Protein AF-0000000072679605 (afdb_homodimer)

Organism: Carya illinoinensis (NCBI:txid32201)

Foldseek 3Di:
DPADEDEDEAAADLDPVCRVVRLVVLLVCLVVDPGKYKYWFFNNDALDQVQKDQDDTDDPVVNVVVVVSCVSSQKDFPDEDDDSFFAWPPDDDNRTMTGRGITMIIHPNNVVQKPWDHWYFDDDDNDGGTDIDTDIDGPDD/DPADEDEDEAAADLDPVCRVVRLVVLLVCLVVDPGKYKYWFFNNDALDQVQKDQDDGDDPVVNVVVVVSCVSSQKDFPDEDDDSFFAWPPDDDNRTMTGRGITMIIHPRNVVFKPWDHWYFDDDDRDGGTDIDTDIDGPDD

Solvent-accessible surface area (backbone atoms only — not comparable to full-atom values): 14844 Å² total; per-residue (Å²): 129,65,55,57,28,38,35,31,38,45,57,33,42,80,51,73,93,50,29,61,60,48,52,49,48,49,45,49,47,42,75,73,41,95,49,22,31,40,41,28,37,38,50,58,52,42,80,50,74,84,39,45,46,62,54,78,81,74,62,63,65,62,21,49,54,51,51,48,48,29,57,75,47,48,43,39,79,65,60,72,41,77,61,74,55,30,28,41,69,84,47,64,78,82,66,22,30,37,28,26,27,51,50,43,30,31,24,68,55,26,60,73,53,28,45,77,75,50,29,37,41,49,87,47,75,74,40,81,53,39,33,41,39,39,35,35,23,55,59,70,129,128,66,55,56,30,38,36,30,40,45,57,33,43,80,50,73,91,50,30,62,60,48,52,48,50,50,46,49,46,40,75,73,42,93,49,23,33,40,41,30,36,37,49,59,51,44,80,49,74,86,38,46,47,63,54,79,82,74,60,62,66,62,22,48,53,52,49,49,49,30,58,75,46,48,41,38,79,66,62,72,43,78,62,74,54,31,27,43,68,84,47,63,78,82,64,22,31,36,26,25,29,48,49,43,29,32,24,70,54,26,61,73,52,27,46,77,76,50,30,38,41,48,90,47,76,72,41,80,54,38,34,41,39,38,35,35,23,53,58,69,128

Nearest PDB structures (foldseek):
  7n8k-assembly2_B  TM=7.528E-01  e=1.782E-05  Homo sapiens
  2v0s-assembly1_A  TM=7.399E-01  e=4.851E-05  Homo sapiens
  7n94-assembly2_B  TM=7.468E-01  e=9.072E-05  Homo sapiens
  8uw3-assembly1_A  TM=7.291E-01  e=8.004E-05  Homo sapiens
  2xsw-assembly2_B  TM=5.351E-01  e=1.465E-01  Homo sapiens

pLDDT: mean 83.12, std 14.42, range [40.59, 97.62]

Structure (mmCIF, N/CA/C/O backbone):
data_AF-0000000072679605-model_v1
#
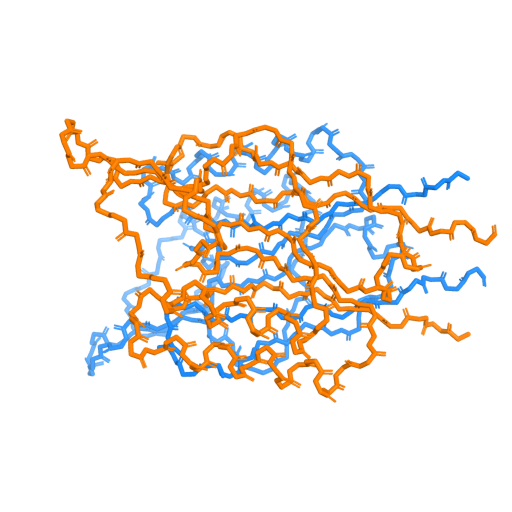loop_
_entity.id
_entity.type
_entity.pdbx_description
1 polymer 'Uncharacterized protein'
#
loop_
_atom_site.group_PDB
_atom_site.id
_atom_site.type_symbol
_atom_site.label_atom_id
_atom_site.label_alt_id
_atom_site.label_comp_id
_atom_site.label_asym_id
_atom_site.label_entity_id
_atom_site.label_seq_id
_atom_site.pdbx_PDB_ins_code
_atom_site.Cartn_x
_atom_site.Cartn_y
_atom_site.Cartn_z
_atom_site.occupancy
_atom_site.B_iso_or_equiv
_atom_site.auth_seq_id
_atom_site.auth_comp_id
_atom_site.auth_asym_id
_atom_site.auth_atom_id
_atom_site.pdbx_PDB_model_num
ATOM 1 N N . MET A 1 1 ? 25 11.164 -10.805 1 44.72 1 MET A N 1
ATOM 2 C CA . MET A 1 1 ? 23.609 11.273 -11.258 1 44.72 1 MET A CA 1
ATOM 3 C C . MET A 1 1 ? 22.656 10.625 -10.258 1 44.72 1 MET A C 1
ATOM 5 O O . MET A 1 1 ? 22.984 9.586 -9.68 1 44.72 1 MET A O 1
ATOM 9 N N . ASP A 1 2 ? 21.609 11.375 -9.789 1 63.25 2 ASP A N 1
ATOM 10 C CA . ASP A 1 2 ? 20.672 10.898 -8.781 1 63.25 2 ASP A CA 1
ATOM 11 C C . ASP A 1 2 ? 19.906 9.672 -9.281 1 63.25 2 ASP A C 1
ATOM 13 O O . ASP A 1 2 ? 19.422 9.656 -10.406 1 63.25 2 ASP A O 1
ATOM 17 N N . LYS A 1 3 ? 20.219 8.539 -8.727 1 78.38 3 LYS A N 1
ATOM 18 C CA . LYS A 1 3 ? 19.516 7.348 -9.188 1 78.38 3 LYS A CA 1
ATOM 19 C C . LYS A 1 3 ? 18.062 7.359 -8.75 1 78.38 3 LYS A C 1
ATOM 21 O O . LYS A 1 3 ? 17.766 7.371 -7.551 1 78.38 3 LYS A O 1
ATOM 26 N N . ARG A 1 4 ? 17.156 7.438 -9.789 1 84.44 4 ARG A N 1
ATOM 27 C CA . ARG A 1 4 ? 15.727 7.469 -9.562 1 84.44 4 ARG A CA 1
ATOM 28 C C . ARG A 1 4 ? 15.195 6.074 -9.227 1 84.44 4 ARG A C 1
ATOM 30 O O . ARG A 1 4 ? 15.672 5.078 -9.766 1 84.44 4 ARG A O 1
ATOM 37 N N . TRP A 1 5 ? 14.32 6.027 -8.258 1 90.44 5 TRP A N 1
ATOM 38 C CA . TRP A 1 5 ? 13.648 4.781 -7.902 1 90.44 5 TRP A CA 1
ATOM 39 C C . TRP A 1 5 ? 12.188 5.035 -7.539 1 90.44 5 TRP A C 1
ATOM 41 O O . TRP A 1 5 ? 11.805 6.168 -7.234 1 90.44 5 TRP A O 1
ATOM 51 N N . ILE A 1 6 ? 11.352 4.027 -7.637 1 90.62 6 ILE A N 1
ATOM 52 C CA . ILE A 1 6 ? 9.922 4.242 -7.438 1 90.62 6 ILE A CA 1
ATOM 53 C C . ILE A 1 6 ? 9.383 3.219 -6.441 1 90.62 6 ILE A C 1
ATOM 55 O O . ILE A 1 6 ? 9.906 2.111 -6.332 1 90.62 6 ILE A O 1
ATOM 59 N N . VAL A 1 7 ? 8.383 3.668 -5.695 1 92.75 7 VAL A N 1
ATOM 60 C CA . VAL A 1 7 ? 7.551 2.822 -4.848 1 92.75 7 VAL A CA 1
ATOM 61 C C . VAL A 1 7 ? 6.094 2.918 -5.293 1 92.75 7 VAL A C 1
ATOM 63 O O . VAL A 1 7 ? 5.57 4.016 -5.496 1 92.75 7 VAL A O 1
ATOM 66 N N . THR A 1 8 ? 5.527 1.761 -5.461 1 90.19 8 THR A N 1
ATOM 67 C CA . THR A 1 8 ? 4.113 1.749 -5.816 1 90.19 8 THR A CA 1
ATOM 68 C C . THR A 1 8 ? 3.301 0.983 -4.777 1 90.19 8 THR A C 1
ATOM 70 O O . THR A 1 8 ? 3.727 -0.072 -4.305 1 90.19 8 THR A O 1
ATOM 73 N N . GLY A 1 9 ? 2.213 1.644 -4.359 1 88.31 9 GLY A N 1
ATOM 74 C CA . GLY A 1 9 ? 1.177 0.904 -3.66 1 88.31 9 GLY A CA 1
ATOM 75 C C . GLY A 1 9 ? 0.167 0.261 -4.594 1 88.31 9 GLY A C 1
ATOM 76 O O . GLY A 1 9 ? -0.479 0.949 -5.383 1 88.31 9 GLY A O 1
ATOM 77 N N . PHE A 1 10 ? 0.036 -1.044 -4.484 1 85.88 10 PHE A N 1
ATOM 78 C CA . PHE A 1 10 ? -0.805 -1.792 -5.41 1 85.88 10 PHE A CA 1
ATOM 79 C C . PHE A 1 10 ? -2.025 -2.359 -4.695 1 85.88 10 PHE A C 1
ATOM 81 O O . PHE A 1 10 ? -1.946 -2.74 -3.527 1 85.88 10 PHE A O 1
ATOM 88 N N . TYR A 1 11 ? -3.096 -2.363 -5.402 1 83.94 11 TYR A N 1
ATOM 89 C CA . TYR A 1 11 ? -4.309 -3.059 -4.984 1 83.94 11 TYR A CA 1
ATOM 90 C C . TYR A 1 11 ? -4.895 -3.869 -6.137 1 83.94 11 T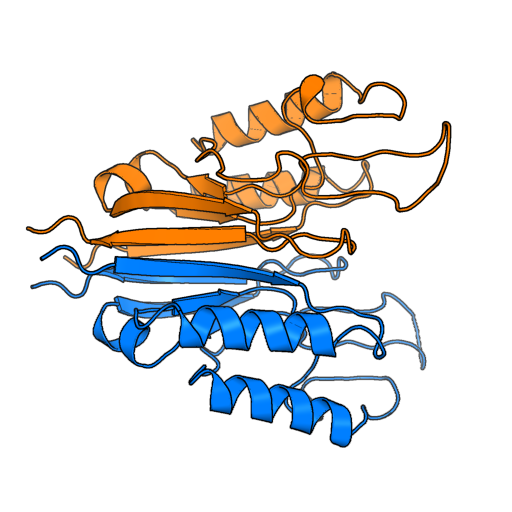YR A C 1
ATOM 92 O O . TYR A 1 11 ? -5.449 -3.305 -7.082 1 83.94 11 TYR A O 1
ATOM 100 N N . GLY A 1 12 ? -4.715 -5.094 -5.977 1 85.5 12 GLY A N 1
ATOM 101 C CA . GLY A 1 12 ? -5.27 -5.98 -6.992 1 85.5 12 GLY A CA 1
ATOM 102 C C . GLY A 1 12 ? -6.777 -6.109 -6.91 1 85.5 12 GLY A C 1
ATOM 103 O O . GLY A 1 12 ? -7.34 -6.188 -5.816 1 85.5 12 GLY A O 1
ATOM 104 N N . GLN A 1 13 ? -7.363 -6.211 -8.055 1 82.88 13 GLN A N 1
ATOM 105 C CA . GLN A 1 13 ? -8.82 -6.344 -8.109 1 82.88 13 GLN A CA 1
ATOM 106 C C . GLN A 1 13 ? -9.266 -7.695 -7.562 1 82.88 13 GLN A C 1
ATOM 108 O O . GLN A 1 13 ? -8.766 -8.742 -7.98 1 82.88 13 GLN A O 1
ATOM 113 N N . PRO A 1 14 ? -10.242 -7.598 -6.629 1 81.69 14 PRO A N 1
ATOM 114 C CA . PRO A 1 14 ? -10.727 -8.867 -6.09 1 81.69 14 PRO A CA 1
ATOM 115 C C . PRO A 1 14 ? -11.594 -9.641 -7.078 1 81.69 14 PRO A C 1
ATOM 117 O O . PRO A 1 14 ? -11.719 -10.859 -6.977 1 81.69 14 PRO A O 1
ATOM 120 N N . VAL A 1 15 ? -12.203 -8.859 -8.031 1 83.25 15 VAL A N 1
ATOM 121 C CA . VAL A 1 15 ? -13.047 -9.477 -9.047 1 83.25 15 VAL A CA 1
ATOM 122 C C . VAL A 1 15 ? -12.188 -10.008 -10.188 1 83.25 15 VAL A C 1
ATOM 124 O O . VAL A 1 15 ? -11.477 -9.242 -10.844 1 83.25 15 VAL A O 1
ATOM 127 N N . ALA A 1 16 ? -12.32 -11.227 -10.469 1 83.25 16 ALA A N 1
ATOM 128 C CA . ALA A 1 16 ? -11.461 -11.922 -11.414 1 83.25 16 ALA A CA 1
ATOM 129 C C . ALA A 1 16 ? -11.477 -11.242 -12.781 1 83.25 16 ALA A C 1
ATOM 131 O O . ALA A 1 16 ? -10.43 -11.086 -13.414 1 83.25 16 ALA A O 1
ATOM 132 N N . ALA A 1 17 ? -12.672 -10.797 -13.172 1 83.44 17 ALA A N 1
ATOM 133 C CA . ALA A 1 17 ? -12.844 -10.242 -14.508 1 83.44 17 ALA A CA 1
ATOM 134 C C . ALA A 1 17 ? -12.094 -8.93 -14.656 1 83.44 17 ALA A C 1
ATOM 136 O O . ALA A 1 17 ? -11.805 -8.492 -15.773 1 83.44 17 ALA A O 1
ATOM 137 N N . LYS A 1 18 ? -11.656 -8.336 -13.562 1 84.56 18 LYS A N 1
ATOM 138 C CA . LYS A 1 18 ? -11.047 -7.008 -13.609 1 84.56 18 LYS A CA 1
ATOM 139 C C . LYS A 1 18 ? -9.562 -7.074 -13.242 1 84.56 18 LYS A C 1
ATOM 141 O O . LYS A 1 18 ? -8.859 -6.059 -13.289 1 84.56 18 LYS A O 1
ATOM 146 N N . ARG A 1 19 ? -9.07 -8.227 -13.031 1 87.38 19 ARG A N 1
ATOM 147 C CA . ARG A 1 19 ? -7.695 -8.375 -12.562 1 87.38 19 ARG A CA 1
ATOM 148 C C . ARG A 1 19 ? -6.695 -8 -13.648 1 87.38 19 ARG A C 1
ATOM 150 O O . ARG A 1 19 ? -5.625 -7.469 -13.359 1 87.38 19 ARG A O 1
ATOM 157 N N . LYS A 1 20 ? -7.105 -8.281 -14.828 1 88.5 20 LYS A N 1
ATOM 158 C CA . LYS A 1 20 ? -6.207 -8.039 -15.961 1 88.5 20 LYS A CA 1
ATOM 159 C C . LYS A 1 20 ? -5.836 -6.562 -16.062 1 88.5 20 LYS A C 1
ATOM 161 O O . LYS A 1 20 ? -4.715 -6.227 -16.438 1 88.5 20 LYS A O 1
ATOM 166 N N . GLU A 1 21 ? -6.73 -5.742 -15.68 1 85.25 21 GLU A N 1
ATOM 167 C CA . GLU A 1 21 ? -6.453 -4.309 -15.711 1 85.25 21 GLU A CA 1
ATOM 168 C C . GLU A 1 21 ? -5.316 -3.943 -14.766 1 85.25 21 GLU A C 1
ATOM 170 O O . GLU A 1 21 ? -4.434 -3.158 -15.117 1 85.25 21 GLU A O 1
ATOM 175 N N . GLY A 1 22 ? -5.344 -4.484 -13.648 1 87.19 22 GLY A N 1
ATOM 176 C CA . GLY A 1 22 ? -4.266 -4.262 -12.703 1 87.19 22 GLY A CA 1
ATOM 177 C C . GLY A 1 22 ? -2.932 -4.812 -13.18 1 87.19 22 GLY A C 1
ATOM 178 O O . GLY A 1 22 ? -1.898 -4.152 -13.031 1 87.19 22 GLY A O 1
ATOM 179 N N . TRP A 1 23 ? -2.963 -5.957 -13.727 1 92.12 23 TRP A N 1
ATOM 180 C CA . TRP A 1 23 ? -1.745 -6.57 -14.25 1 92.12 23 TRP A CA 1
ATOM 181 C C . TRP A 1 23 ? -1.155 -5.73 -15.375 1 92.12 23 TRP A C 1
ATOM 183 O O . TRP A 1 23 ? 0.059 -5.527 -15.438 1 92.12 23 TRP A O 1
ATOM 193 N N . ASN A 1 24 ? -2.033 -5.195 -16.188 1 90.81 24 ASN A N 1
ATOM 194 C CA . ASN A 1 24 ? -1.581 -4.348 -17.281 1 90.81 24 ASN A CA 1
ATOM 195 C C . ASN A 1 24 ? -0.933 -3.064 -16.766 1 90.81 24 ASN A C 1
ATOM 197 O O . ASN A 1 24 ? 0.013 -2.555 -17.375 1 90.81 24 ASN A O 1
ATOM 201 N N . LEU A 1 25 ? -1.445 -2.584 -15.719 1 87.25 25 LEU A N 1
ATOM 202 C CA . LEU A 1 25 ? -0.843 -1.4 -15.109 1 87.25 25 LEU A CA 1
ATOM 203 C C . LEU A 1 25 ? 0.583 -1.688 -14.656 1 87.25 25 LEU A C 1
ATOM 205 O O . LEU A 1 25 ? 1.484 -0.873 -14.867 1 87.25 25 LEU A O 1
ATOM 209 N N . LEU A 1 26 ? 0.796 -2.816 -14.078 1 90.94 26 LEU A N 1
ATOM 210 C CA . LEU A 1 26 ? 2.143 -3.205 -13.672 1 90.94 26 LEU A CA 1
ATOM 211 C C . LEU A 1 26 ? 3.074 -3.281 -14.875 1 90.94 26 LEU A C 1
ATOM 213 O O . LEU A 1 26 ? 4.207 -2.795 -14.82 1 90.94 26 LEU A O 1
ATOM 217 N N . ARG A 1 27 ? 2.57 -3.836 -15.906 1 93.12 27 ARG A N 1
ATOM 218 C CA . ARG A 1 27 ? 3.352 -3.938 -17.141 1 93.12 27 ARG A CA 1
ATOM 219 C C . ARG A 1 27 ? 3.693 -2.557 -17.688 1 93.12 27 ARG A C 1
ATOM 221 O O . ARG A 1 27 ? 4.809 -2.328 -18.156 1 93.12 27 ARG A O 1
ATOM 228 N N . LEU A 1 28 ? 2.74 -1.723 -17.594 1 89.38 28 LEU A N 1
ATOM 229 C CA . LEU A 1 28 ? 2.945 -0.363 -18.078 1 89.38 28 LEU A CA 1
ATOM 230 C C . LEU A 1 28 ? 4.016 0.353 -17.266 1 89.38 28 LEU A C 1
ATOM 232 O O . LEU A 1 28 ? 4.906 0.995 -17.828 1 89.38 28 LEU A O 1
ATOM 236 N N . ILE A 1 29 ? 3.932 0.211 -16 1 87.56 29 ILE A N 1
ATOM 237 C CA . ILE A 1 29 ? 4.922 0.838 -15.133 1 87.56 29 ILE A CA 1
ATOM 238 C C . ILE A 1 29 ? 6.309 0.285 -15.445 1 87.56 29 ILE A C 1
ATOM 240 O O . ILE A 1 29 ? 7.266 1.047 -15.609 1 87.56 29 ILE A O 1
ATOM 244 N N . HIS A 1 30 ? 6.418 -0.98 -15.5 1 92.44 30 HIS A N 1
ATOM 245 C CA . HIS A 1 30 ? 7.688 -1.63 -15.797 1 92.44 30 HIS A CA 1
ATOM 246 C C . HIS A 1 30 ? 8.266 -1.133 -17.109 1 92.44 30 HIS A C 1
ATOM 248 O O . HIS A 1 30 ? 9.469 -0.857 -17.203 1 92.44 30 HIS A O 1
ATOM 254 N N . SER A 1 31 ? 7.395 -1.033 -18.125 1 91.69 31 SER A N 1
ATOM 255 C CA . SER A 1 31 ? 7.855 -0.668 -19.469 1 91.69 31 SER A CA 1
ATOM 256 C C . SER A 1 31 ? 8.289 0.792 -19.516 1 91.69 31 SER A C 1
ATOM 258 O O . SER A 1 31 ? 9.156 1.158 -20.312 1 91.69 31 SER A O 1
ATOM 260 N N . HIS A 1 32 ? 7.715 1.587 -18.578 1 86.38 32 HIS A N 1
ATOM 261 C CA . HIS A 1 32 ? 7.98 3.02 -18.641 1 86.38 32 HIS A CA 1
ATOM 262 C C . HIS A 1 32 ? 9.07 3.422 -17.641 1 86.38 32 HIS A C 1
ATOM 264 O O . HIS A 1 32 ? 9.648 4.504 -17.766 1 86.38 32 HIS A O 1
ATOM 270 N N . THR A 1 33 ? 9.195 2.467 -16.688 1 78.56 33 THR A N 1
ATOM 271 C CA . THR A 1 33 ? 10.156 2.836 -15.656 1 78.56 33 THR A CA 1
ATOM 272 C C . THR A 1 33 ? 11.312 1.845 -15.617 1 78.56 33 THR A C 1
ATOM 274 O O . THR A 1 33 ? 11.102 0.63 -15.625 1 78.56 33 THR A O 1
ATOM 277 N N . HIS A 1 34 ? 12.438 2.059 -16.016 1 81.94 34 HIS A N 1
ATOM 278 C CA . HIS A 1 34 ? 13.625 1.216 -15.93 1 81.94 34 HIS A CA 1
ATOM 279 C C . HIS A 1 34 ? 14.508 1.618 -14.75 1 81.94 34 HIS A C 1
ATOM 281 O O . HIS A 1 34 ? 15.703 1.881 -14.922 1 81.94 34 HIS A O 1
ATOM 287 N N . CYS A 1 35 ? 13.82 1.619 -13.641 1 86.75 35 CYS A N 1
ATOM 288 C CA . CYS A 1 35 ? 14.531 2.031 -12.438 1 86.75 35 CYS A CA 1
ATOM 289 C C . CYS A 1 35 ? 14.195 1.109 -11.266 1 86.75 35 CYS A C 1
ATOM 291 O O . CYS A 1 35 ? 13.32 0.251 -11.383 1 86.75 35 CYS A O 1
ATOM 293 N N . PRO A 1 36 ? 15.031 1.169 -10.172 1 92.31 36 PRO A N 1
ATOM 294 C CA . PRO A 1 36 ? 14.703 0.397 -8.977 1 92.31 36 PRO A CA 1
ATOM 295 C C . PRO A 1 36 ? 13.25 0.577 -8.539 1 92.31 36 PRO A C 1
ATOM 297 O O . PRO A 1 36 ? 12.766 1.707 -8.438 1 92.31 36 PRO A O 1
ATOM 300 N N . TRP A 1 37 ? 12.555 -0.551 -8.32 1 93.44 37 TRP A N 1
ATOM 301 C CA . TRP A 1 37 ? 11.109 -0.542 -8.102 1 93.44 37 TRP A CA 1
ATOM 302 C C . TRP A 1 37 ? 10.727 -1.448 -6.93 1 93.44 37 TRP A C 1
ATOM 304 O O . TRP A 1 37 ? 11.055 -2.637 -6.93 1 93.44 37 TRP A O 1
ATOM 314 N N . LEU A 1 38 ? 10.133 -0.798 -5.938 1 94.81 38 LEU A N 1
ATOM 315 C CA . LEU A 1 38 ? 9.438 -1.512 -4.871 1 94.81 38 LEU A CA 1
ATOM 316 C C . LEU A 1 38 ? 7.926 -1.442 -5.062 1 94.81 38 LEU A C 1
ATOM 318 O O . LEU A 1 38 ? 7.348 -0.353 -5.094 1 94.81 38 LEU A O 1
ATOM 322 N N . CYS A 1 39 ? 7.34 -2.59 -5.242 1 93.88 39 CYS A N 1
ATOM 323 C CA . CYS A 1 39 ? 5.891 -2.682 -5.387 1 93.88 39 CYS A CA 1
ATOM 324 C C . CYS A 1 39 ? 5.27 -3.43 -4.211 1 93.88 39 CYS A C 1
ATOM 326 O O . CYS A 1 39 ? 5.598 -4.59 -3.967 1 93.88 39 CYS A O 1
ATOM 328 N N . MET A 1 40 ? 4.453 -2.74 -3.545 1 89.62 40 MET A N 1
ATOM 329 C CA . MET A 1 40 ? 3.863 -3.398 -2.383 1 89.62 40 MET A CA 1
ATOM 330 C C . MET A 1 40 ? 2.355 -3.162 -2.332 1 89.62 40 MET A C 1
ATOM 332 O O . MET A 1 40 ? 1.829 -2.326 -3.066 1 89.62 40 MET A O 1
ATOM 336 N N . GLU A 1 41 ? 1.712 -4.117 -1.738 1 84.94 41 GLU A N 1
ATOM 337 C CA . GLU A 1 41 ? 0.624 -4.207 -0.769 1 84.94 41 GLU A CA 1
ATOM 338 C C . GLU A 1 41 ? -0.328 -5.348 -1.111 1 84.94 41 GLU A C 1
ATOM 340 O O . GLU A 1 41 ? 0.067 -6.516 -1.104 1 84.94 41 GLU A O 1
ATOM 345 N N . ASP A 1 42 ? -1.525 -5.07 -1.531 1 87.06 42 ASP A N 1
ATOM 346 C CA . ASP A 1 42 ? -2.551 -6.102 -1.659 1 87.06 42 ASP A CA 1
ATOM 347 C C . ASP A 1 42 ? -2.748 -6.5 -3.119 1 87.06 42 ASP A C 1
ATOM 349 O O . ASP A 1 42 ? -3.494 -5.848 -3.852 1 87.06 42 ASP A O 1
ATOM 353 N N . PHE A 1 43 ? -2.207 -7.66 -3.49 1 90.31 43 PHE A N 1
ATOM 354 C CA . PHE A 1 43 ? -2.309 -8.102 -4.875 1 90.31 43 PHE A CA 1
ATOM 355 C C . PHE A 1 43 ? -3.562 -8.945 -5.086 1 90.31 43 PHE A C 1
ATOM 357 O O . PHE A 1 43 ? -3.938 -9.234 -6.223 1 90.31 43 PHE A O 1
ATOM 364 N N . ASN A 1 44 ? -4.172 -9.344 -4.031 1 89.44 44 ASN A N 1
ATOM 365 C CA . ASN A 1 44 ? -5.398 -10.133 -4.016 1 89.44 44 ASN A CA 1
ATOM 366 C C . ASN A 1 44 ? -5.219 -11.461 -4.738 1 89.44 44 ASN A C 1
ATOM 368 O O . ASN A 1 44 ? -6.148 -11.953 -5.379 1 89.44 44 ASN A O 1
ATOM 372 N N . LYS A 1 45 ? -3.996 -11.938 -4.715 1 92.44 45 LYS A N 1
ATOM 373 C CA . LYS A 1 45 ? -3.678 -13.227 -5.328 1 92.44 45 LYS A CA 1
ATOM 374 C C . LYS A 1 45 ? -2.514 -13.898 -4.609 1 92.44 45 LYS A C 1
ATOM 376 O O . LYS A 1 45 ? -1.588 -13.234 -4.148 1 92.44 45 LYS A O 1
ATOM 381 N N . ILE A 1 46 ? -2.572 -15.172 -4.574 1 93.81 46 ILE A N 1
ATOM 382 C CA . ILE A 1 46 ? -1.47 -15.953 -4.031 1 93.81 46 ILE A CA 1
ATOM 383 C C . ILE A 1 46 ? -0.592 -16.469 -5.168 1 93.81 46 ILE A C 1
ATOM 385 O O . ILE A 1 46 ? -1.053 -16.594 -6.305 1 93.81 46 ILE A O 1
ATOM 389 N N . LEU A 1 47 ? 0.639 -16.734 -4.84 1 95.38 47 LEU A N 1
ATOM 390 C CA . LEU A 1 47 ? 1.574 -17.266 -5.824 1 95.38 47 LEU A CA 1
ATOM 391 C C . LEU A 1 47 ? 1.597 -18.797 -5.789 1 95.38 47 LEU A C 1
ATOM 393 O O . LEU A 1 47 ? 1.848 -19.438 -6.812 1 95.38 47 LEU A O 1
ATOM 397 N N . LEU A 1 48 ? 1.4 -19.359 -4.652 1 94.75 48 LEU A N 1
ATOM 398 C CA . LEU A 1 48 ? 1.449 -20.797 -4.422 1 94.75 48 LEU A CA 1
ATOM 399 C C . LEU A 1 48 ? 0.269 -21.25 -3.57 1 94.75 48 LEU A C 1
ATOM 401 O O . LEU A 1 48 ? -0.235 -20.484 -2.742 1 94.75 48 LEU A O 1
ATOM 405 N N . GLN A 1 49 ? -0.126 -22.469 -3.68 1 93.94 49 GLN A N 1
ATOM 406 C CA . GLN A 1 49 ? -1.28 -22.984 -2.961 1 93.94 49 GLN A CA 1
ATOM 407 C C . GLN A 1 49 ? -1.054 -22.953 -1.452 1 93.94 49 GLN A C 1
ATOM 409 O O . GLN A 1 49 ? -1.996 -22.75 -0.683 1 93.94 49 GLN A O 1
ATOM 414 N N . ASP A 1 50 ? 0.11 -23.094 -1.04 1 93.06 50 ASP A N 1
ATOM 415 C CA . ASP A 1 50 ? 0.39 -23.156 0.391 1 93.06 50 ASP A CA 1
ATOM 416 C C . ASP A 1 50 ? 0.294 -21.781 1.032 1 93.06 50 ASP A C 1
ATOM 418 O O . ASP A 1 50 ? 0.44 -21.641 2.248 1 93.06 50 ASP A O 1
ATOM 422 N N . GLU A 1 51 ? -0.002 -20.797 0.219 1 94 51 GLU A N 1
ATOM 423 C CA . GLU A 1 51 ? -0.199 -19.453 0.735 1 94 51 GLU A CA 1
ATOM 424 C C . GLU A 1 51 ? -1.653 -19.219 1.133 1 94 51 GLU A C 1
ATOM 426 O O . GLU A 1 51 ? -2.041 -18.094 1.458 1 94 51 GLU A O 1
ATOM 431 N N . GLN A 1 52 ? -2.371 -20.234 1.053 1 92.75 52 GLN A N 1
ATOM 432 C CA . GLN A 1 52 ? -3.76 -20.172 1.497 1 92.75 52 GLN A CA 1
ATOM 433 C C . GLN A 1 52 ? -4.094 -21.359 2.398 1 92.75 52 GLN A C 1
ATOM 435 O O . GLN A 1 52 ? -3.631 -22.484 2.164 1 92.75 52 GLN A O 1
ATOM 440 N N . LEU A 1 53 ? -4.852 -21.109 3.418 1 89.5 53 LEU A N 1
ATOM 441 C CA . LEU A 1 53 ? -5.398 -22.125 4.305 1 89.5 53 LEU A CA 1
ATOM 442 C C . LEU A 1 53 ? -6.918 -22.031 4.375 1 89.5 53 LEU A C 1
ATOM 444 O O . LEU A 1 53 ? -7.473 -20.938 4.512 1 89.5 53 LEU A O 1
ATOM 448 N N . GLY A 1 54 ? -7.645 -23.25 4.438 1 83.12 54 GLY A N 1
ATOM 449 C CA . GLY A 1 54 ? -9.086 -23.281 4.625 1 83.12 54 GLY A CA 1
ATOM 450 C C . GLY A 1 54 ? -9.844 -23.609 3.354 1 83.12 54 GLY A C 1
ATOM 451 O O . GLY A 1 54 ? -9.711 -24.703 2.807 1 83.12 54 GLY A O 1
ATOM 452 N N . SER A 1 55 ? -10.258 -22.5 2.508 1 71.81 55 SER A N 1
ATOM 453 C CA . SER A 1 55 ? -11.141 -22.656 1.359 1 71.81 55 SER A CA 1
ATOM 454 C C . SER A 1 55 ? -10.531 -23.547 0.294 1 71.81 55 SER A C 1
ATOM 456 O O . SER A 1 55 ? -9.383 -23.984 0.426 1 71.81 55 SER A O 1
ATOM 458 N N . HIS A 1 56 ? -11.461 -23.828 -0.668 1 74 56 HIS A N 1
ATOM 459 C CA . HIS A 1 56 ? -11.039 -24.625 -1.82 1 74 56 HIS A CA 1
ATOM 460 C C . HIS A 1 56 ? -9.805 -24.016 -2.479 1 74 56 HIS A C 1
ATOM 462 O O . HIS A 1 56 ? -9.57 -22.812 -2.379 1 74 56 HIS A O 1
ATOM 468 N N . ALA A 1 57 ? -9.086 -24.953 -2.992 1 77.19 57 ALA A N 1
ATOM 469 C CA . ALA A 1 57 ? -7.875 -24.578 -3.713 1 77.19 57 ALA A CA 1
ATOM 470 C C . ALA A 1 57 ? -8.172 -23.484 -4.738 1 77.19 57 ALA A C 1
ATOM 472 O O . ALA A 1 57 ? -9.234 -23.484 -5.363 1 77.19 57 ALA A O 1
ATOM 473 N N . ARG A 1 58 ? -7.25 -22.547 -4.77 1 81.69 58 ARG A N 1
ATOM 474 C CA . ARG A 1 58 ? -7.371 -21.484 -5.766 1 81.69 58 ARG A CA 1
ATOM 475 C C . ARG A 1 58 ? -7.027 -22 -7.16 1 81.69 58 ARG A C 1
ATOM 477 O O . ARG A 1 58 ? -6.324 -23 -7.301 1 81.69 58 ARG A O 1
ATOM 484 N N . SER A 1 59 ? -7.617 -21.359 -8.094 1 86.44 59 SER A N 1
ATOM 485 C CA . SER A 1 59 ? -7.383 -21.719 -9.492 1 86.44 59 SER A CA 1
ATOM 486 C C . SER A 1 59 ? -5.902 -21.609 -9.852 1 86.44 59 SER A C 1
ATOM 488 O O . SER A 1 59 ? -5.281 -20.578 -9.641 1 86.44 5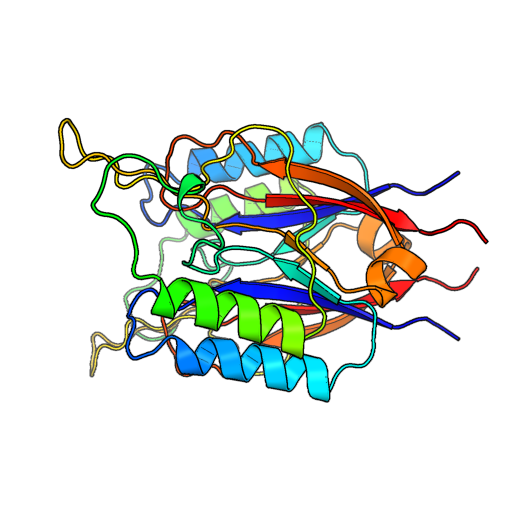9 SER A O 1
ATOM 490 N N . PHE A 1 60 ? -5.383 -22.625 -10.445 1 89.5 60 PHE A N 1
ATOM 491 C CA . PHE A 1 60 ? -3.992 -22.641 -10.883 1 89.5 60 PHE A CA 1
ATOM 492 C C . PHE A 1 60 ? -3.75 -21.609 -11.969 1 89.5 60 PHE A C 1
ATOM 494 O O . PHE A 1 60 ? -2.697 -20.953 -12 1 89.5 60 PHE A O 1
ATOM 501 N N . ARG A 1 61 ? -4.75 -21.5 -12.758 1 91 61 ARG A N 1
ATOM 502 C CA . ARG A 1 61 ? -4.617 -20.562 -13.859 1 91 61 ARG A CA 1
ATOM 503 C C . ARG A 1 61 ? -4.43 -19.141 -13.336 1 91 61 ARG A C 1
ATOM 505 O O . ARG A 1 61 ? -3.594 -18.391 -13.844 1 91 61 ARG A O 1
ATOM 512 N N . GLN A 1 62 ? -5.152 -18.781 -12.367 1 90 62 GLN A N 1
ATOM 513 C CA . GLN A 1 62 ? -5.066 -17.438 -11.828 1 90 62 GLN A CA 1
ATOM 514 C C . GLN A 1 62 ? -3.727 -17.203 -11.133 1 90 62 GLN A C 1
ATOM 516 O O . GLN A 1 62 ? -3.146 -16.125 -11.242 1 90 62 GLN A O 1
ATOM 521 N N . MET A 1 63 ? -3.223 -18.219 -10.5 1 93.81 63 MET A N 1
ATOM 522 C CA . MET A 1 63 ? -1.905 -18.141 -9.875 1 93.81 63 MET A CA 1
ATOM 523 C C . MET A 1 63 ? -0.814 -18 -10.93 1 93.81 63 MET A C 1
ATOM 525 O O . MET A 1 63 ? 0.117 -17.203 -10.773 1 93.81 63 MET A O 1
ATOM 529 N N . GLU A 1 64 ? -0.988 -18.719 -11.977 1 95.31 64 GLU A N 1
ATOM 530 C CA . GLU A 1 64 ? -0.03 -18.656 -13.078 1 95.31 64 GLU A CA 1
ATOM 531 C C . GLU A 1 64 ? -0.023 -17.281 -13.727 1 95.31 64 GLU A C 1
ATOM 533 O O . GLU A 1 64 ? 1.036 -16.766 -14.078 1 95.31 64 GLU A O 1
ATOM 538 N N . ASP A 1 65 ? -1.149 -16.672 -13.867 1 94.69 65 ASP A N 1
ATOM 539 C CA . ASP A 1 65 ? -1.241 -15.328 -14.422 1 94.69 65 ASP A CA 1
ATOM 540 C C . ASP A 1 65 ? -0.454 -14.328 -13.57 1 94.69 65 ASP A C 1
ATOM 542 O O . ASP A 1 65 ? 0.272 -13.492 -14.102 1 94.69 65 ASP A O 1
ATOM 546 N N . PHE A 1 66 ? -0.629 -14.516 -12.328 1 95.38 66 PHE A N 1
ATOM 547 C CA . PHE A 1 66 ? 0.082 -13.625 -11.414 1 95.38 66 PHE A CA 1
ATOM 548 C C . PHE A 1 66 ? 1.588 -13.836 -11.523 1 95.38 66 PHE A C 1
ATOM 550 O O . PHE A 1 66 ? 2.348 -12.875 -11.648 1 95.38 66 PHE A O 1
ATOM 557 N N . ARG A 1 67 ? 2.021 -15.031 -11.578 1 96.88 67 ARG A N 1
ATOM 558 C CA . ARG A 1 67 ? 3.443 -15.328 -11.703 1 96.88 67 ARG A CA 1
ATOM 559 C C . ARG A 1 67 ? 4 -14.789 -13.016 1 96.88 67 ARG A C 1
ATOM 561 O O . ARG A 1 67 ? 5.117 -14.273 -13.062 1 96.88 67 ARG A O 1
ATOM 568 N N . THR A 1 68 ? 3.209 -14.93 -13.992 1 97.5 68 THR A N 1
ATOM 569 C CA . THR A 1 68 ? 3.625 -14.461 -15.305 1 97.5 68 THR A CA 1
ATOM 570 C C . THR A 1 68 ? 3.842 -12.953 -15.297 1 97.5 68 THR A C 1
ATOM 572 O O . THR A 1 68 ? 4.832 -12.461 -15.844 1 97.5 68 THR A O 1
ATOM 575 N N . VAL A 1 69 ? 2.953 -12.258 -14.672 1 96.75 69 VAL A N 1
ATOM 576 C CA . VAL A 1 69 ? 3.082 -10.805 -14.609 1 96.75 69 VAL A CA 1
ATOM 577 C C . VAL A 1 69 ? 4.348 -10.43 -13.836 1 96.75 69 VAL A C 1
ATOM 579 O O . VAL A 1 69 ? 5.066 -9.508 -14.227 1 96.75 69 VAL A O 1
ATOM 582 N N . LEU A 1 70 ? 4.621 -11.125 -12.75 1 97.38 70 LEU A N 1
ATOM 583 C CA . LEU A 1 70 ? 5.828 -10.852 -11.977 1 97.38 70 LEU A CA 1
ATOM 584 C C . LEU A 1 70 ? 7.078 -11.062 -12.828 1 97.38 70 LEU A C 1
ATOM 586 O O . LEU A 1 70 ? 8.008 -10.258 -12.789 1 97.38 70 LEU A O 1
ATOM 590 N N . GLU A 1 71 ? 7.039 -12.102 -13.555 1 97.56 71 GLU A N 1
ATOM 591 C CA . GLU A 1 71 ? 8.172 -12.406 -14.43 1 97.56 71 GLU A CA 1
ATOM 592 C C . GLU A 1 71 ? 8.336 -11.336 -15.5 1 97.56 71 GLU A C 1
ATOM 594 O O . GLU A 1 71 ? 9.445 -10.852 -15.742 1 97.56 71 GLU A O 1
ATOM 599 N N . GLU A 1 72 ? 7.273 -10.945 -16.094 1 97.25 72 GLU A N 1
ATOM 600 C CA . GLU A 1 72 ? 7.297 -9.945 -17.156 1 97.25 72 GLU A CA 1
ATOM 601 C C . GLU A 1 72 ? 7.793 -8.602 -16.641 1 97.25 72 GLU A C 1
ATOM 603 O O . GLU A 1 72 ? 8.445 -7.848 -17.375 1 97.25 72 GLU A O 1
ATOM 608 N N . CYS A 1 73 ? 7.488 -8.336 -15.406 1 96.5 73 CYS A N 1
ATOM 609 C CA . CYS A 1 73 ? 7.848 -7.051 -14.812 1 96.5 73 CYS A CA 1
ATOM 610 C C . CYS A 1 73 ? 9.164 -7.148 -14.062 1 96.5 73 CYS A C 1
ATOM 612 O O . CYS A 1 73 ? 9.594 -6.188 -13.414 1 96.5 73 CYS A O 1
ATOM 614 N N . ALA A 1 74 ? 9.773 -8.375 -14.031 1 97.25 74 ALA A N 1
ATOM 615 C CA . ALA A 1 74 ? 11.031 -8.656 -13.352 1 97.25 74 ALA A CA 1
ATOM 616 C C . ALA A 1 74 ? 10.93 -8.359 -11.859 1 97.25 74 ALA A C 1
ATOM 618 O O . ALA A 1 74 ? 11.859 -7.797 -11.266 1 97.25 74 ALA A O 1
ATOM 619 N N . LEU A 1 75 ? 9.766 -8.68 -11.367 1 96.88 75 LEU A N 1
ATOM 620 C CA . LEU A 1 75 ? 9.547 -8.484 -9.938 1 96.88 75 LEU A CA 1
ATOM 621 C C . LEU A 1 75 ? 9.742 -9.789 -9.172 1 96.88 75 LEU A C 1
ATOM 623 O O . LEU A 1 75 ? 9.328 -10.852 -9.641 1 96.88 75 LEU A O 1
ATOM 627 N N . MET A 1 76 ? 10.391 -9.633 -8.039 1 96.38 76 MET A N 1
ATOM 628 C CA . MET A 1 76 ? 10.656 -10.773 -7.164 1 96.38 76 MET A CA 1
ATOM 629 C C . MET A 1 76 ? 10.062 -10.539 -5.777 1 96.38 76 MET A C 1
ATOM 631 O O . MET A 1 76 ? 10.086 -9.422 -5.262 1 96.38 76 MET A O 1
ATOM 635 N N . ASP A 1 77 ? 9.609 -11.594 -5.207 1 95.75 77 ASP A N 1
ATOM 636 C CA . ASP A 1 77 ? 9.094 -11.547 -3.846 1 95.75 77 ASP A CA 1
ATOM 637 C C . ASP A 1 77 ? 10.211 -11.281 -2.842 1 95.75 77 ASP A C 1
ATOM 639 O O . ASP A 1 77 ? 11.203 -12.008 -2.799 1 95.75 77 ASP A O 1
ATOM 643 N N . ALA A 1 78 ? 10.039 -10.297 -1.986 1 93.31 78 ALA A N 1
ATOM 644 C CA . ALA A 1 78 ? 11.07 -9.867 -1.053 1 93.31 78 ALA A CA 1
ATOM 645 C C . ALA A 1 78 ? 11.016 -10.664 0.246 1 93.31 78 ALA A C 1
ATOM 647 O O . ALA A 1 78 ? 11.797 -10.422 1.168 1 93.31 78 ALA A O 1
ATOM 648 N N . GLY A 1 79 ? 10.094 -11.586 0.311 1 90 79 GLY A N 1
ATOM 649 C CA . GLY A 1 79 ? 9.938 -12.391 1.509 1 90 79 GLY A CA 1
ATOM 650 C C . GLY A 1 79 ? 9.148 -11.695 2.602 1 90 79 GLY A C 1
ATOM 651 O O . GLY A 1 79 ? 8.422 -10.742 2.336 1 90 79 GLY A O 1
ATOM 652 N N . PHE A 1 80 ? 9.188 -12.297 3.82 1 86.44 80 PHE A N 1
ATOM 653 C CA . PHE A 1 80 ? 8.484 -11.719 4.961 1 86.44 80 PHE A CA 1
ATOM 654 C C . PHE A 1 80 ? 9.008 -12.305 6.27 1 86.44 80 PHE A C 1
ATOM 656 O O . PHE A 1 80 ? 9.625 -13.375 6.277 1 86.44 80 PHE A O 1
ATOM 663 N N . ILE A 1 81 ? 8.898 -11.516 7.25 1 84.5 81 ILE A N 1
ATOM 664 C CA . ILE A 1 81 ? 9.078 -11.945 8.633 1 84.5 81 ILE A CA 1
ATOM 665 C C . ILE A 1 81 ? 7.758 -11.828 9.383 1 84.5 81 ILE A C 1
ATOM 667 O O . ILE A 1 81 ? 7.035 -10.836 9.234 1 84.5 81 ILE A O 1
ATOM 671 N N . GLY A 1 82 ? 7.418 -12.875 10.227 1 84.19 82 GLY A N 1
ATOM 672 C CA . GLY A 1 82 ? 6.152 -12.883 10.945 1 84.19 82 GLY A CA 1
ATOM 673 C C . GLY A 1 82 ? 5.129 -13.82 10.336 1 84.19 82 GLY A C 1
ATOM 674 O O . GLY A 1 82 ? 5.477 -14.891 9.828 1 84.19 82 GLY A O 1
ATOM 675 N N . SER A 1 83 ? 3.852 -13.375 10.305 1 83.44 83 SER A N 1
ATOM 676 C CA . SER A 1 83 ? 2.77 -14.234 9.836 1 83.44 83 SER A CA 1
ATOM 677 C C . SER A 1 83 ? 2.805 -14.383 8.312 1 83.44 83 SER A C 1
ATOM 679 O O . SER A 1 83 ? 2.973 -13.391 7.594 1 83.44 83 SER A O 1
ATOM 681 N N . LYS A 1 84 ? 2.596 -15.516 7.859 1 84.62 84 LYS A N 1
ATOM 682 C CA . LYS A 1 84 ? 2.537 -15.812 6.43 1 84.62 84 LYS A CA 1
ATOM 683 C C . LYS A 1 84 ? 1.263 -15.25 5.805 1 84.62 84 LYS A C 1
ATOM 685 O O . LYS A 1 84 ? 1.287 -14.758 4.676 1 84.62 84 LYS A O 1
ATOM 690 N N . TYR A 1 85 ? 0.234 -15.414 6.613 1 87.56 85 TYR A N 1
ATOM 691 C CA . TYR A 1 85 ? -1.069 -15 6.102 1 87.56 85 TYR A CA 1
ATOM 692 C C . TYR A 1 85 ? -1.354 -13.547 6.453 1 87.56 85 TYR A C 1
ATOM 694 O O . TYR A 1 85 ? -1.176 -13.125 7.598 1 87.56 85 TYR A O 1
ATOM 702 N N . THR A 1 86 ? -1.729 -12.844 5.453 1 86.81 86 THR A N 1
ATOM 703 C CA . THR A 1 86 ? -1.932 -11.406 5.621 1 86.81 86 THR A CA 1
ATOM 704 C C . THR A 1 86 ? -3.416 -11.062 5.566 1 86.81 86 THR A C 1
ATOM 706 O O . THR A 1 86 ? -3.801 -9.914 5.797 1 86.81 86 THR A O 1
ATOM 709 N N . TRP A 1 87 ? -4.262 -12.023 5.289 1 85.5 87 TRP A N 1
ATOM 710 C CA . TRP A 1 87 ? -5.703 -11.82 5.168 1 85.5 87 TRP A CA 1
ATOM 711 C C . TRP A 1 87 ? -6.465 -13.023 5.727 1 85.5 87 TRP A C 1
ATOM 713 O O . TRP A 1 87 ? -6.016 -14.164 5.602 1 85.5 87 TRP A O 1
ATOM 723 N N . CYS A 1 88 ? -7.582 -12.711 6.297 1 84.81 88 CYS A N 1
ATOM 724 C CA . CYS A 1 88 ? -8.531 -13.766 6.66 1 84.81 88 CYS A CA 1
ATOM 725 C C . CYS A 1 88 ? -9.961 -13.297 6.445 1 84.81 88 CYS A C 1
ATOM 727 O O . CYS A 1 88 ? -10.234 -12.094 6.438 1 84.81 88 CYS A O 1
ATOM 729 N N . ASN A 1 89 ? -10.859 -14.281 6.25 1 81.81 89 ASN A N 1
ATOM 730 C CA . ASN A 1 89 ? -12.25 -13.922 5.969 1 81.81 89 ASN A CA 1
ATOM 731 C C . ASN A 1 89 ? -13.07 -13.805 7.25 1 81.81 89 ASN A C 1
ATOM 733 O O . ASN A 1 89 ? -14.289 -13.64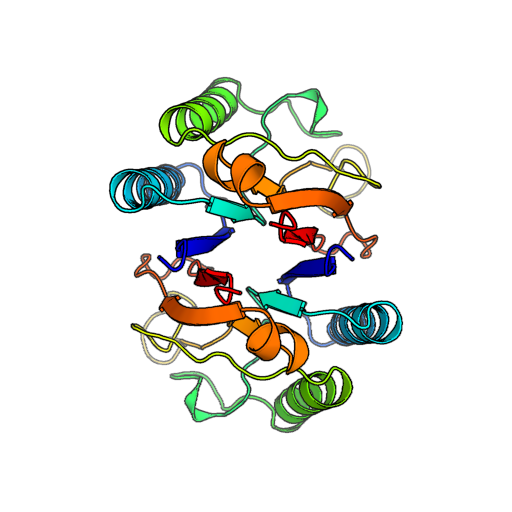1 7.199 1 81.81 89 ASN A O 1
ATOM 737 N N . LYS A 1 90 ? -12.531 -14 8.406 1 79.38 90 LYS A N 1
ATOM 738 C CA . LYS A 1 90 ? -13.133 -13.852 9.727 1 79.38 90 LYS A CA 1
ATOM 739 C C . LYS A 1 90 ? -14.336 -14.773 9.883 1 79.38 90 LYS A C 1
ATOM 741 O O . LYS A 1 90 ? -15.258 -14.469 10.641 1 79.38 90 LYS A O 1
ATOM 746 N N . ARG A 1 91 ? -14.398 -15.68 9.055 1 83.88 91 ARG A N 1
ATOM 747 C CA . ARG A 1 91 ? -15.438 -16.703 9.203 1 83.88 91 ARG A CA 1
ATOM 748 C C . ARG A 1 91 ? -14.984 -17.812 10.141 1 83.88 91 ARG A C 1
ATOM 750 O O . ARG A 1 91 ? -13.883 -17.75 10.695 1 83.88 91 ARG A O 1
ATOM 757 N N . GLU A 1 92 ? -15.938 -18.594 10.453 1 83.38 92 GLU A N 1
ATOM 758 C CA . GLU A 1 92 ? -15.625 -19.672 11.391 1 83.38 92 GLU A CA 1
ATOM 759 C C . GLU A 1 92 ? -15.812 -21.047 10.734 1 83.38 92 GLU A C 1
ATOM 761 O O . GLU A 1 92 ? -16.453 -21.156 9.688 1 83.38 92 GLU A O 1
ATOM 766 N N . GLY A 1 93 ? -15.148 -22.031 11.414 1 83.75 93 GLY A N 1
ATOM 767 C CA . GLY A 1 93 ? -15.328 -23.406 10.977 1 83.75 93 GLY A CA 1
ATOM 768 C C . GLY A 1 93 ? -14.773 -23.672 9.586 1 83.75 93 GLY A C 1
ATOM 769 O O . GLY A 1 93 ? -13.656 -23.234 9.273 1 83.75 93 GLY A O 1
ATOM 770 N N . ALA A 1 94 ? -15.547 -24.406 8.758 1 83.5 94 ALA A N 1
ATOM 771 C CA . ALA A 1 94 ? -15.094 -24.891 7.457 1 83.5 94 ALA A CA 1
ATOM 772 C C . ALA A 1 94 ? -14.961 -23.734 6.469 1 83.5 94 ALA A C 1
ATOM 774 O O . ALA A 1 94 ? -14.258 -23.844 5.461 1 83.5 94 ALA A O 1
ATOM 775 N N . ASP A 1 95 ? -15.57 -22.625 6.832 1 86.38 95 ASP A N 1
ATOM 776 C CA . ASP A 1 95 ? -15.578 -21.5 5.91 1 86.38 95 ASP A CA 1
ATOM 777 C C . ASP A 1 95 ? -14.406 -20.562 6.18 1 86.38 95 ASP A C 1
ATOM 779 O O . ASP A 1 95 ? -14.172 -19.609 5.426 1 86.38 95 ASP A O 1
ATOM 783 N N . PHE A 1 96 ? -13.648 -20.906 7.23 1 86.31 96 PHE A N 1
ATOM 784 C CA . PHE A 1 96 ? -12.523 -20.047 7.582 1 86.31 96 PHE A CA 1
ATOM 785 C C . PHE A 1 96 ? -11.398 -20.172 6.555 1 86.31 96 PHE A C 1
ATOM 787 O O . PHE A 1 96 ? -11.023 -21.281 6.184 1 86.31 96 PHE A O 1
ATOM 794 N N . THR A 1 97 ? -10.953 -19 6.043 1 88.94 97 THR A N 1
ATOM 795 C CA . THR A 1 97 ? -9.867 -18.984 5.066 1 88.94 97 THR A CA 1
ATOM 796 C C . THR A 1 97 ? -8.867 -17.875 5.398 1 88.94 97 THR A C 1
ATOM 798 O O . THR A 1 97 ? -9.258 -16.781 5.797 1 88.94 97 THR A O 1
ATOM 801 N N . LYS A 1 98 ? -7.605 -18.219 5.34 1 88.94 98 LYS A N 1
ATOM 802 C CA . LYS A 1 98 ? -6.539 -17.219 5.387 1 88.94 98 LYS A CA 1
ATOM 803 C C . LYS A 1 98 ? -5.633 -17.328 4.164 1 88.94 98 LYS A C 1
ATOM 805 O O . LYS A 1 98 ? -5.496 -18.406 3.58 1 88.94 98 LYS A O 1
ATOM 810 N N . ALA A 1 99 ? -5.051 -16.188 3.74 1 91.31 99 ALA A N 1
ATOM 811 C CA . ALA A 1 99 ? -4.211 -16.188 2.543 1 91.31 99 ALA A CA 1
ATOM 812 C C . ALA A 1 99 ? -3.146 -15.102 2.615 1 91.31 99 ALA A C 1
ATOM 814 O O . ALA A 1 99 ? -3.334 -14.086 3.289 1 91.31 99 ALA A O 1
ATOM 815 N N . ARG A 1 100 ? -2.109 -15.383 1.925 1 91.5 100 ARG A N 1
ATOM 816 C CA . ARG A 1 100 ? -1.082 -14.359 1.734 1 91.5 100 ARG A CA 1
ATOM 817 C C . ARG A 1 100 ? -1.37 -13.516 0.497 1 91.5 100 ARG A C 1
ATOM 819 O O . ARG A 1 100 ? -0.919 -13.844 -0.603 1 91.5 100 ARG A O 1
ATOM 826 N N . LEU A 1 101 ? -1.989 -12.328 0.765 1 90.06 101 LEU A N 1
ATOM 827 C CA . LEU A 1 101 ? -2.416 -11.508 -0.361 1 90.06 101 LEU A CA 1
ATOM 828 C C . LEU A 1 101 ? -1.545 -10.266 -0.485 1 90.06 101 LEU A C 1
ATOM 830 O O . LEU A 1 101 ? -1.478 -9.648 -1.554 1 90.06 101 LEU A O 1
ATOM 834 N N . ASP A 1 102 ? -0.943 -9.891 0.668 1 87.44 102 ASP A N 1
ATOM 835 C CA . ASP A 1 102 ? -0.07 -8.719 0.72 1 87.44 102 ASP A CA 1
ATOM 836 C C . ASP A 1 102 ? 1.399 -9.125 0.647 1 87.44 102 ASP A C 1
ATOM 838 O O . ASP A 1 102 ? 1.82 -10.078 1.315 1 87.44 102 ASP A O 1
ATOM 842 N N . ARG A 1 103 ? 2.174 -8.477 -0.179 1 91.06 103 ARG A N 1
ATOM 843 C CA . ARG A 1 103 ? 3.598 -8.773 -0.283 1 91.06 103 ARG A CA 1
ATOM 844 C C . ARG A 1 103 ? 4.379 -7.551 -0.768 1 91.06 103 ARG A C 1
ATOM 846 O O . ARG A 1 103 ? 3.787 -6.574 -1.23 1 91.06 103 ARG A O 1
ATOM 853 N N . ALA A 1 104 ? 5.578 -7.59 -0.533 1 92.69 104 ALA A N 1
ATOM 854 C CA . ALA A 1 104 ? 6.516 -6.637 -1.122 1 92.69 104 ALA A CA 1
ATOM 855 C C . ALA A 1 104 ? 7.301 -7.277 -2.264 1 92.69 104 ALA A C 1
ATOM 857 O O . ALA A 1 104 ? 7.879 -8.359 -2.1 1 92.69 104 ALA A O 1
ATOM 858 N N . LEU A 1 105 ? 7.266 -6.648 -3.428 1 96 105 LEU A N 1
ATOM 859 C CA . LEU A 1 105 ? 7.992 -7.102 -4.605 1 96 105 LEU A CA 1
ATOM 860 C C . LEU A 1 105 ? 9.047 -6.078 -5.023 1 96 105 LEU A C 1
ATOM 862 O O . LEU A 1 105 ? 8.805 -4.871 -4.965 1 96 105 LEU A O 1
ATOM 866 N N . VAL A 1 106 ? 10.18 -6.605 -5.418 1 95.44 106 VAL A N 1
ATOM 867 C CA . VAL A 1 106 ? 11.242 -5.715 -5.867 1 95.44 106 VAL A CA 1
ATOM 868 C C . VAL A 1 106 ? 11.859 -6.254 -7.152 1 95.44 106 VAL A C 1
ATOM 870 O O . VAL A 1 106 ? 11.75 -7.445 -7.453 1 95.44 106 VAL A O 1
ATOM 873 N N . ASN A 1 107 ? 12.43 -5.355 -7.938 1 95.5 107 ASN A N 1
ATOM 874 C CA . ASN A 1 107 ? 13.234 -5.809 -9.062 1 95.5 107 ASN A CA 1
ATOM 875 C C . ASN A 1 107 ? 14.727 -5.789 -8.734 1 95.5 107 ASN A C 1
ATOM 877 O O . ASN A 1 107 ? 15.117 -5.359 -7.648 1 95.5 107 ASN A O 1
ATOM 881 N N . LYS A 1 108 ? 15.523 -6.355 -9.625 1 94.31 108 LYS A N 1
ATOM 882 C CA . LYS A 1 108 ? 16.953 -6.48 -9.406 1 94.31 108 LYS A CA 1
ATOM 883 C C . LYS A 1 108 ? 17.609 -5.113 -9.195 1 94.31 108 LYS A C 1
ATOM 885 O O . LYS A 1 108 ? 18.5 -4.965 -8.375 1 94.31 108 LYS A O 1
ATOM 890 N N . GLU A 1 109 ? 17.125 -4.125 -9.922 1 91.88 109 GLU A N 1
ATOM 891 C CA . GLU A 1 109 ? 17.672 -2.777 -9.828 1 91.88 109 GLU A CA 1
ATOM 892 C C . GLU A 1 109 ? 17.531 -2.223 -8.414 1 91.88 109 GLU A C 1
ATOM 894 O O . GLU A 1 109 ? 18.406 -1.501 -7.93 1 91.88 109 GLU A O 1
ATOM 899 N N . TRP A 1 110 ? 16.391 -2.561 -7.77 1 92.5 110 TRP A N 1
ATOM 900 C CA . TRP A 1 110 ? 16.172 -2.129 -6.391 1 92.5 110 TRP A CA 1
ATOM 901 C C . TRP A 1 110 ? 17.234 -2.711 -5.461 1 92.5 110 TRP A C 1
ATOM 903 O O . TRP A 1 110 ? 17.812 -1.992 -4.645 1 92.5 110 TRP A O 1
ATOM 913 N N . LEU A 1 111 ? 17.562 -3.963 -5.602 1 89.12 111 LEU A N 1
ATOM 914 C CA . LEU A 1 111 ? 18.5 -4.66 -4.727 1 89.12 111 LEU A CA 1
ATOM 915 C C . LEU A 1 111 ? 19.922 -4.215 -4.996 1 89.12 111 LEU A C 1
ATOM 917 O O . LEU A 1 111 ? 20.797 -4.352 -4.133 1 89.12 111 LEU A O 1
ATOM 921 N N . ASP A 1 112 ? 20.141 -3.688 -6.184 1 88.38 112 ASP A N 1
ATOM 922 C CA . ASP A 1 112 ? 21.453 -3.141 -6.512 1 88.38 112 ASP A CA 1
ATOM 923 C C . ASP A 1 112 ? 21.672 -1.78 -5.855 1 88.38 112 ASP A C 1
ATOM 925 O O . ASP A 1 112 ? 22.797 -1.396 -5.559 1 88.38 112 ASP A O 1
ATOM 929 N N . LEU A 1 113 ? 20.594 -1.073 -5.656 1 88.19 113 LEU A N 1
ATOM 930 C CA . LEU A 1 113 ? 20.672 0.293 -5.152 1 88.19 113 LEU A CA 1
ATOM 931 C C . LEU A 1 113 ? 20.516 0.324 -3.635 1 88.19 113 LEU A C 1
ATOM 933 O O . LEU A 1 113 ? 21.109 1.161 -2.957 1 88.19 113 LEU A O 1
ATOM 937 N N . HIS A 1 114 ? 19.656 -0.611 -3.178 1 87 114 HIS A N 1
ATOM 938 C CA . HIS A 1 114 ? 19.328 -0.607 -1.757 1 87 114 HIS A CA 1
ATOM 939 C C . HIS A 1 114 ? 19.547 -1.981 -1.136 1 87 114 HIS A C 1
ATOM 941 O O . HIS A 1 114 ? 19.359 -3.006 -1.799 1 87 114 HIS A O 1
ATOM 947 N N . LYS A 1 115 ? 19.938 -1.907 0.102 1 85.5 115 LYS A N 1
ATOM 948 C CA . LYS A 1 115 ? 19.922 -3.133 0.894 1 85.5 115 LYS A CA 1
ATOM 949 C C . LYS A 1 115 ? 18.547 -3.355 1.52 1 85.5 115 LYS A C 1
ATOM 951 O O . LYS A 1 115 ? 18.047 -2.502 2.254 1 85.5 115 LYS A O 1
ATOM 956 N N . LEU A 1 116 ? 17.938 -4.438 1.123 1 84.94 116 LEU A N 1
ATOM 957 C CA . LEU A 1 116 ? 16.672 -4.832 1.748 1 84.94 116 LEU A CA 1
ATOM 958 C C . LEU A 1 116 ? 16.938 -5.539 3.074 1 84.94 116 LEU A C 1
ATOM 960 O O . LEU A 1 116 ? 17.375 -6.688 3.096 1 84.94 116 LEU A O 1
ATOM 964 N N . ASN A 1 117 ? 16.625 -4.949 4.152 1 81.94 117 ASN A N 1
ATOM 965 C CA . ASN A 1 117 ? 16.938 -5.484 5.473 1 81.94 117 ASN A CA 1
ATOM 966 C 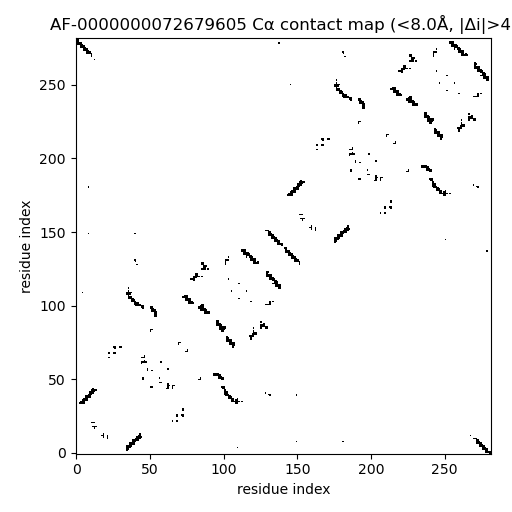C . ASN A 1 117 ? 15.875 -6.469 5.945 1 81.94 117 ASN A C 1
ATOM 968 O O . ASN A 1 117 ? 16.203 -7.527 6.484 1 81.94 117 ASN A O 1
ATOM 972 N N . SER A 1 118 ? 14.641 -6.023 5.801 1 85.19 118 SER A N 1
ATOM 973 C CA . SER A 1 118 ? 13.57 -6.906 6.254 1 85.19 118 SER A CA 1
ATOM 974 C C . SER A 1 118 ? 12.219 -6.484 5.688 1 85.19 118 SER A C 1
ATOM 976 O O . SER A 1 118 ? 12.031 -5.328 5.312 1 85.19 118 SER A O 1
ATOM 978 N N . VAL A 1 119 ? 11.367 -7.426 5.531 1 87.94 119 VAL A N 1
ATOM 979 C CA . VAL A 1 119 ? 9.945 -7.242 5.262 1 87.94 119 VAL A CA 1
ATOM 980 C C . VAL A 1 119 ? 9.125 -7.863 6.391 1 87.94 119 VAL A C 1
ATOM 982 O O . VAL A 1 119 ? 9.094 -9.086 6.543 1 87.94 119 VAL A O 1
ATOM 985 N N . HIS A 1 120 ? 8.383 -7.012 7.133 1 85.25 120 HIS A N 1
ATOM 986 C CA . HIS A 1 120 ? 7.609 -7.492 8.273 1 85.25 120 HIS A CA 1
ATOM 987 C C . HIS A 1 120 ? 6.113 -7.426 7.984 1 85.25 120 HIS A C 1
ATOM 989 O O . HIS A 1 120 ? 5.617 -6.422 7.469 1 85.25 120 HIS A O 1
ATOM 995 N N . VAL A 1 121 ? 5.48 -8.508 8.266 1 82.19 121 VAL A N 1
ATOM 996 C CA . VAL A 1 121 ? 4.023 -8.492 8.32 1 82.19 121 VAL A CA 1
ATOM 997 C C . VAL A 1 121 ? 3.561 -8.125 9.727 1 82.19 121 VAL A C 1
ATOM 999 O O . VAL A 1 121 ? 3.82 -8.867 10.68 1 82.19 121 VAL A O 1
ATOM 1002 N N . LEU A 1 122 ? 3.027 -6.98 9.891 1 74.56 122 LEU A N 1
ATOM 1003 C CA . LEU A 1 122 ? 2.629 -6.508 11.211 1 74.56 122 LEU A CA 1
ATOM 1004 C C . LEU A 1 122 ? 1.342 -7.191 11.664 1 74.56 122 LEU A C 1
ATOM 1006 O O . LEU A 1 122 ? 0.456 -7.461 10.852 1 74.56 122 LEU A O 1
ATOM 1010 N N . PRO A 1 123 ? 1.417 -7.652 12.977 1 59.47 123 PRO A N 1
ATOM 1011 C CA . PRO A 1 123 ? 0.323 -8.461 13.516 1 59.47 123 PRO A CA 1
ATOM 1012 C C . PRO A 1 123 ? -1.001 -7.699 13.57 1 59.47 123 PRO A C 1
ATOM 1014 O O . PRO A 1 123 ? -1.075 -6.617 14.156 1 59.47 123 PRO A O 1
ATOM 1017 N N . ILE A 1 124 ? -1.532 -7.285 12.633 1 53.78 124 ILE A N 1
ATOM 1018 C CA . ILE A 1 124 ? -2.797 -6.664 13.016 1 53.78 124 ILE A CA 1
ATOM 1019 C C . ILE A 1 124 ? -3.887 -7.73 13.109 1 53.78 124 ILE A C 1
ATOM 1021 O O . ILE A 1 124 ? -3.818 -8.758 12.43 1 53.78 124 ILE A O 1
ATOM 1025 N N . GLN A 1 125 ? -4.66 -7.602 14.148 1 46.25 125 GLN A N 1
ATOM 1026 C CA . GLN A 1 125 ? -5.891 -8.391 14.141 1 46.25 125 GLN A CA 1
ATOM 1027 C C . GLN A 1 125 ? -6.43 -8.547 12.727 1 46.25 125 GLN A C 1
ATOM 1029 O O . GLN A 1 125 ? -6.27 -7.66 11.891 1 46.25 125 GLN A O 1
ATOM 1034 N N . CYS A 1 126 ? -6.441 -9.773 12.266 1 44.72 126 CYS A N 1
ATOM 1035 C CA . CYS A 1 126 ? -7.008 -10.203 10.992 1 44.72 126 CYS A CA 1
ATOM 1036 C C . CYS A 1 126 ? -7.922 -9.125 10.414 1 44.72 126 CYS A C 1
ATOM 1038 O O . CYS A 1 126 ? -9.109 -9.078 10.734 1 44.72 126 CYS A O 1
ATOM 1040 N N . SER A 1 127 ? -7.641 -7.906 10.781 1 48.44 127 SER A N 1
ATOM 1041 C CA . SER A 1 127 ? -8.523 -7.152 9.898 1 48.44 127 SER A CA 1
ATOM 1042 C C . SER A 1 127 ? -8.148 -7.355 8.438 1 48.44 127 SER A C 1
ATOM 1044 O O . SER A 1 127 ? -7.145 -7.996 8.133 1 48.44 127 SER A O 1
ATOM 1046 N N . ASN A 1 128 ? -8.891 -6.922 7.41 1 52 128 ASN A N 1
ATOM 1047 C CA . ASN A 1 128 ? -8.969 -7.117 5.965 1 52 128 ASN A CA 1
ATOM 1048 C C . ASN A 1 128 ? -7.625 -6.836 5.293 1 52 128 ASN A C 1
ATOM 1050 O O . ASN A 1 128 ? -7.375 -7.301 4.18 1 52 128 ASN A O 1
ATOM 1054 N N . HIS A 1 129 ? -6.789 -6.215 5.934 1 52.97 129 HIS A N 1
ATOM 1055 C CA . HIS A 1 129 ? -5.539 -6.051 5.203 1 52.97 129 HIS A CA 1
ATOM 1056 C C . HIS A 1 129 ? -4.387 -5.734 6.152 1 52.97 129 HIS A C 1
ATOM 1058 O O . HIS A 1 129 ? -4.473 -4.797 6.949 1 52.97 129 HIS A O 1
ATOM 1064 N N . ASN A 1 130 ? -3.568 -6.746 6.43 1 49.06 130 ASN A N 1
ATOM 1065 C CA . ASN A 1 130 ? -2.359 -6.5 7.203 1 49.06 130 ASN A CA 1
ATOM 1066 C C . ASN A 1 130 ? -1.4 -5.57 6.469 1 49.06 130 ASN A C 1
ATOM 1068 O O . ASN A 1 130 ? -1.211 -5.699 5.258 1 49.06 130 ASN A O 1
ATOM 1072 N N . ARG A 1 131 ? -0.875 -4.734 7.238 1 55.56 131 ARG A N 1
ATOM 1073 C CA . ARG A 1 131 ? 0 -3.672 6.754 1 55.56 131 ARG A CA 1
ATOM 1074 C C . ARG A 1 131 ? 1.431 -4.176 6.586 1 55.56 131 ARG A C 1
ATOM 1076 O O . ARG A 1 131 ? 1.877 -5.051 7.332 1 55.56 131 ARG A O 1
ATOM 1083 N N . ILE A 1 132 ? 2.094 -3.947 5.484 1 47.91 132 ILE A N 1
ATOM 1084 C CA . ILE A 1 132 ? 3.477 -4.324 5.207 1 47.91 132 ILE A CA 1
ATOM 1085 C C . ILE A 1 132 ? 4.398 -3.135 5.48 1 47.91 132 ILE A C 1
ATOM 1087 O O . ILE A 1 132 ? 4.07 -1.996 5.141 1 47.91 132 ILE A O 1
ATOM 1091 N N . LEU A 1 133 ? 5.48 -3.408 6.32 1 44.38 133 LEU A N 1
ATOM 1092 C CA . LEU A 1 133 ? 6.562 -2.455 6.555 1 44.38 133 LEU A CA 1
ATOM 1093 C C . LEU A 1 133 ? 7.855 -2.93 5.902 1 44.38 133 LEU A C 1
ATOM 1095 O O . LEU A 1 133 ? 8.328 -4.031 6.188 1 44.38 133 LEU A O 1
ATOM 1099 N N . VAL A 1 134 ? 8.352 -2.168 4.906 1 49.56 134 VAL A N 1
ATOM 1100 C CA . VAL A 1 134 ? 9.609 -2.471 4.234 1 49.56 134 VAL A CA 1
ATOM 1101 C C . VAL A 1 134 ? 10.711 -1.563 4.77 1 49.56 134 VAL A C 1
ATOM 1103 O O . VAL A 1 134 ? 10.555 -0.34 4.801 1 49.56 134 VAL A O 1
ATOM 1106 N N . SER A 1 135 ? 11.883 -2.16 5.34 1 50.72 135 SER A N 1
ATOM 1107 C CA . SER A 1 135 ? 13.062 -1.435 5.793 1 50.72 135 SER A CA 1
ATOM 1108 C C . SER A 1 135 ? 14.203 -1.552 4.793 1 50.72 135 SER A C 1
ATOM 1110 O O . SER A 1 135 ? 14.508 -2.648 4.316 1 50.72 135 SER A O 1
ATOM 1112 N N . CYS A 1 136 ? 14.781 -0.363 4.289 1 55.59 136 CYS A N 1
ATOM 1113 C CA . CYS A 1 136 ? 15.891 -0.326 3.352 1 55.59 136 CYS A CA 1
ATOM 1114 C C . CYS A 1 136 ? 17 0.581 3.865 1 55.59 136 CYS A C 1
ATOM 1116 O O . CYS A 1 136 ? 16.812 1.33 4.824 1 55.59 136 CYS A O 1
ATOM 1118 N N . SER A 1 137 ? 18.312 0.392 3.496 1 52.66 137 SER A N 1
ATOM 1119 C CA . SER A 1 137 ? 19.422 1.315 3.688 1 52.66 137 SER A CA 1
ATOM 1120 C C . SER A 1 137 ? 20.109 1.652 2.363 1 52.66 137 SER A C 1
ATOM 1122 O O . SER A 1 137 ? 19.984 0.899 1.393 1 52.66 137 SER A O 1
ATOM 1124 N N . ASN A 1 138 ? 20.484 3.014 2.211 1 61.03 138 ASN A N 1
ATOM 1125 C CA . ASN A 1 138 ? 21.281 3.359 1.043 1 61.03 138 ASN A CA 1
ATOM 1126 C C . ASN A 1 138 ? 22.609 2.594 1.024 1 61.03 138 ASN A C 1
ATOM 1128 O O . ASN A 1 138 ? 23.188 2.338 2.076 1 61.03 138 ASN A O 1
ATOM 1132 N N . LEU A 1 139 ? 22.922 1.97 -0.157 1 55.34 139 LEU A N 1
ATOM 1133 C CA . LEU A 1 139 ? 24.234 1.344 -0.269 1 55.34 139 LEU A CA 1
ATOM 1134 C C . LEU A 1 139 ? 25.344 2.383 -0.142 1 55.34 139 LEU A C 1
ATOM 1136 O O . LEU A 1 139 ? 25.203 3.502 -0.639 1 55.34 139 LEU A O 1
ATOM 1140 N N . GLY A 1 140 ? 25.891 2.535 1.132 1 47.41 140 GLY A N 1
ATOM 1141 C CA . GLY A 1 140 ? 27.062 3.379 1.315 1 47.41 140 GLY A CA 1
ATOM 1142 C C . GLY A 1 140 ? 27.984 3.385 0.114 1 47.41 140 GLY A C 1
ATOM 1143 O O . GLY A 1 140 ? 28.047 2.412 -0.642 1 47.41 140 GLY A O 1
ATOM 1144 N N . SER A 1 141 ? 28.078 4.633 -0.614 1 40.59 141 SER A N 1
ATOM 1145 C CA . SER A 1 141 ? 29.297 4.656 -1.408 1 40.59 141 SER A CA 1
ATOM 1146 C C . SER A 1 141 ? 30.484 4.164 -0.598 1 40.59 141 SER A C 1
ATOM 1148 O O . SER A 1 141 ? 30.516 4.297 0.627 1 40.59 141 SER A O 1
ATOM 1150 N N . MET B 1 1 ? 27.844 4.91 7.906 1 44.91 1 MET B N 1
ATOM 1151 C CA . MET B 1 1 ? 26.812 4.059 8.477 1 44.91 1 MET B CA 1
ATOM 1152 C C . MET B 1 1 ? 25.562 4.039 7.594 1 44.91 1 MET B C 1
ATOM 1154 O O . MET B 1 1 ? 25.219 5.051 6.988 1 44.91 1 MET B O 1
ATOM 1158 N N . ASP B 1 2 ? 25.078 2.809 7.238 1 63.25 2 ASP B N 1
ATOM 1159 C CA . ASP B 1 2 ? 23.922 2.65 6.344 1 63.25 2 ASP B CA 1
ATOM 1160 C C . ASP B 1 2 ? 22.672 3.281 6.941 1 63.25 2 ASP B C 1
ATOM 1162 O O . ASP B 1 2 ? 22.359 3.064 8.117 1 63.25 2 ASP B O 1
ATOM 1166 N N . LYS B 1 3 ? 22.25 4.371 6.383 1 78.88 3 LYS B N 1
ATOM 1167 C CA . LYS B 1 3 ? 21.062 5.004 6.938 1 78.88 3 LYS B CA 1
ATOM 1168 C C . LYS B 1 3 ? 19.812 4.18 6.637 1 78.88 3 LYS B C 1
ATOM 1170 O O . LYS B 1 3 ? 19.469 3.98 5.473 1 78.88 3 LYS B O 1
ATOM 1175 N N . ARG B 1 4 ? 19.203 3.641 7.734 1 84.44 4 ARG B N 1
ATOM 1176 C CA . ARG B 1 4 ? 18.016 2.816 7.645 1 84.44 4 ARG B CA 1
ATOM 1177 C C . ARG B 1 4 ? 16.766 3.674 7.395 1 84.44 4 ARG B C 1
ATOM 1179 O O . ARG B 1 4 ? 16.672 4.785 7.914 1 84.44 4 ARG B O 1
ATOM 1186 N N . TRP B 1 5 ? 15.938 3.195 6.527 1 90.44 5 TRP B N 1
ATOM 1187 C CA . TRP B 1 5 ? 14.664 3.848 6.273 1 90.44 5 TRP B CA 1
ATOM 1188 C C . TRP B 1 5 ? 13.562 2.818 6.039 1 90.44 5 TRP B C 1
ATOM 1190 O O . TRP B 1 5 ? 13.844 1.654 5.746 1 90.44 5 TRP B O 1
ATOM 1200 N N . ILE B 1 6 ? 12.32 3.207 6.242 1 90.56 6 ILE B N 1
ATOM 1201 C CA . ILE B 1 6 ? 11.242 2.229 6.168 1 90.56 6 ILE B CA 1
ATOM 1202 C C . ILE B 1 6 ? 10.133 2.752 5.254 1 90.56 6 ILE B C 1
ATOM 1204 O O . ILE B 1 6 ? 9.945 3.965 5.129 1 90.56 6 ILE B O 1
ATOM 1208 N N . VAL B 1 7 ? 9.492 1.8 4.586 1 92.81 7 VAL B N 1
ATOM 1209 C CA . VAL B 1 7 ? 8.258 2.018 3.846 1 92.81 7 VAL B CA 1
ATOM 1210 C C . VAL B 1 7 ? 7.148 1.139 4.422 1 92.81 7 VAL B C 1
ATOM 1212 O O . VAL B 1 7 ? 7.348 -0.059 4.637 1 92.81 7 VAL B O 1
ATOM 1215 N N . THR B 1 8 ? 6.047 1.785 4.68 1 90.19 8 THR B N 1
ATOM 1216 C CA . THR B 1 8 ? 4.906 1.02 5.164 1 90.19 8 THR B CA 1
ATOM 1217 C C . THR B 1 8 ? 3.711 1.182 4.23 1 90.19 8 THR B C 1
ATOM 1219 O O . THR B 1 8 ? 3.426 2.287 3.764 1 90.19 8 THR B O 1
ATOM 1222 N N . GLY B 1 9 ? 3.137 0.027 3.891 1 88.38 9 GLY B N 1
ATOM 1223 C CA . GLY B 1 9 ? 1.802 0.053 3.316 1 88.38 9 GLY B CA 1
ATOM 1224 C C . GLY B 1 9 ? 0.703 0.054 4.363 1 88.38 9 GLY B C 1
ATOM 1225 O O . GLY B 1 9 ? 0.635 -0.848 5.199 1 88.38 9 GLY B O 1
ATOM 1226 N N . PHE B 1 10 ? -0.145 1.062 4.305 1 86.44 10 PHE B N 1
ATOM 1227 C CA . PHE B 1 10 ? -1.163 1.241 5.332 1 86.44 10 PHE B CA 1
ATOM 1228 C C . PHE B 1 10 ? -2.557 1.009 4.762 1 86.44 10 PHE B C 1
ATOM 1230 O O . PHE B 1 10 ? -2.82 1.333 3.6 1 86.44 10 PHE B O 1
ATOM 1237 N N . TYR B 1 11 ? -3.363 0.44 5.574 1 83.81 11 TYR B N 1
ATOM 1238 C CA . TYR B 1 11 ? -4.793 0.332 5.297 1 83.81 11 TYR B CA 1
ATOM 1239 C C . TYR B 1 11 ? -5.613 0.712 6.523 1 83.81 11 TYR B C 1
ATOM 1241 O O . TYR B 1 11 ? -5.664 -0.037 7.504 1 83.81 11 TYR B O 1
ATOM 1249 N N . GLY B 1 12 ? -6.156 1.822 6.379 1 85.62 12 GLY B N 1
ATOM 1250 C CA . GLY B 1 12 ? -7.004 2.283 7.469 1 85.62 12 GLY B CA 1
ATOM 1251 C C . GLY B 1 12 ? -8.328 1.552 7.543 1 85.62 12 GLY B C 1
ATOM 1252 O O . GLY B 1 12 ? -8.938 1.244 6.516 1 85.62 12 GLY B O 1
ATOM 1253 N N . GLN B 1 13 ? -8.773 1.364 8.734 1 82.81 13 GLN B N 1
ATOM 1254 C CA . GLN B 1 13 ? -10.039 0.671 8.945 1 82.81 13 GLN B CA 1
ATOM 1255 C C . GLN B 1 13 ? -11.219 1.523 8.477 1 82.81 13 GLN B C 1
ATOM 1257 O O . GLN B 1 13 ? -11.344 2.684 8.875 1 82.81 13 GLN B O 1
ATOM 1262 N N . PRO B 1 14 ? -12.055 0.855 7.645 1 81.75 14 PRO B N 1
ATOM 1263 C CA . PRO B 1 14 ? -13.211 1.623 7.188 1 81.75 14 PRO B CA 1
ATOM 1264 C C . PRO B 1 14 ? -14.266 1.811 8.281 1 81.75 14 PRO B C 1
ATOM 1266 O O . PRO B 1 14 ? -15.055 2.758 8.227 1 81.75 14 PRO B O 1
ATOM 1269 N N . VAL B 1 15 ? -14.234 0.859 9.266 1 83.38 15 VAL B N 1
ATOM 1270 C CA . VAL B 1 15 ? -15.172 0.93 10.383 1 83.38 15 VAL B CA 1
ATOM 1271 C C . VAL B 1 15 ? -14.641 1.887 11.445 1 83.38 15 VAL B C 1
ATOM 1273 O O . VAL B 1 15 ? -13.57 1.666 12.008 1 83.38 15 VAL B O 1
ATOM 1276 N N . ALA B 1 16 ? -15.406 2.832 11.758 1 83.5 16 ALA B N 1
ATOM 1277 C CA . ALA B 1 16 ? -14.992 3.926 12.633 1 83.5 16 ALA B CA 1
ATOM 1278 C C . ALA B 1 16 ? -14.492 3.395 13.977 1 83.5 16 ALA B C 1
ATOM 1280 O O . ALA B 1 16 ? -13.477 3.861 14.5 1 83.5 16 ALA B O 1
ATOM 1281 N N . ALA B 1 17 ? -15.203 2.385 14.477 1 83.56 17 ALA B N 1
ATOM 1282 C CA . ALA B 1 17 ? -14.906 1.87 15.812 1 83.56 17 ALA B CA 1
ATOM 1283 C C . ALA B 1 17 ? -13.539 1.196 15.844 1 83.56 17 ALA B C 1
ATOM 1285 O O . ALA B 1 17 ? -12.945 1.03 16.922 1 83.56 17 ALA B O 1
ATOM 1286 N N . LYS B 1 18 ? -12.961 0.915 14.703 1 84.75 18 LYS B N 1
ATOM 1287 C CA . LYS B 1 18 ? -11.711 0.155 14.656 1 84.75 18 LYS B CA 1
ATOM 1288 C C . LYS B 1 18 ? -10.562 1.02 14.148 1 84.75 18 LYS B C 1
ATOM 1290 O O . LYS B 1 18 ? -9.422 0.565 14.086 1 84.75 18 LYS B O 1
ATOM 1295 N N . ARG B 1 19 ? -10.82 2.252 13.914 1 87.38 19 ARG B N 1
ATOM 1296 C CA . ARG B 1 19 ? -9.812 3.123 13.312 1 87.38 19 ARG B CA 1
ATOM 1297 C C . ARG B 1 19 ? -8.672 3.398 14.289 1 87.38 19 ARG B C 1
ATOM 1299 O O . ARG B 1 19 ? -7.52 3.537 13.875 1 87.38 19 ARG B O 1
ATOM 1306 N N . LYS B 1 20 ? -9.047 3.418 15.516 1 88.56 20 LYS B N 1
ATOM 1307 C CA . LYS B 1 20 ? -8.062 3.752 16.547 1 88.56 20 LYS B CA 1
ATOM 1308 C C . LYS B 1 20 ? -6.93 2.732 16.562 1 88.56 20 LYS B C 1
ATOM 1310 O O . LYS B 1 20 ? -5.777 3.082 16.828 1 88.56 20 LYS B O 1
ATOM 1315 N N . GLU B 1 21 ? -7.262 1.55 16.266 1 85.44 21 GLU B N 1
ATOM 1316 C CA . GLU B 1 21 ? -6.234 0.512 16.219 1 85.44 21 GLU B CA 1
ATOM 1317 C C . GLU B 1 21 ? -5.188 0.807 15.156 1 85.44 21 GLU B C 1
ATOM 1319 O O . GLU B 1 21 ? -3.988 0.647 15.391 1 85.44 21 GLU B O 1
ATOM 1324 N N . GLY B 1 22 ? -5.621 1.203 14.055 1 87.19 22 GLY B N 1
ATOM 1325 C CA . GLY B 1 22 ? -4.699 1.59 13 1 87.19 22 GLY B CA 1
ATOM 1326 C C . GLY B 1 22 ? -3.855 2.797 13.352 1 87.19 22 GLY B C 1
ATOM 1327 O O . GLY B 1 22 ? -2.65 2.818 13.094 1 87.19 22 GLY B O 1
ATOM 1328 N N . TRP B 1 23 ? -4.469 3.752 13.953 1 92.19 23 TRP B N 1
ATOM 1329 C CA . TRP B 1 23 ? -3.748 4.949 14.367 1 92.19 23 TRP B CA 1
ATOM 1330 C C . TRP B 1 23 ? -2.688 4.613 15.406 1 92.19 23 TRP B C 1
ATOM 1332 O O . TRP B 1 23 ? -1.564 5.117 15.344 1 92.19 23 TRP B O 1
ATOM 1342 N N . ASN B 1 24 ? -3.041 3.701 16.281 1 90.81 24 ASN B N 1
ATOM 1343 C CA . ASN B 1 24 ? -2.09 3.277 17.297 1 90.81 24 ASN B CA 1
ATOM 1344 C C . ASN B 1 24 ? -0.893 2.557 16.688 1 90.81 24 ASN B C 1
ATOM 1346 O O . ASN B 1 24 ? 0.229 2.674 17.188 1 90.81 24 ASN B O 1
ATOM 1350 N N . LEU B 1 25 ? -1.14 1.837 15.68 1 87.19 25 LEU B N 1
ATOM 1351 C CA . LEU B 1 25 ? -0.045 1.17 14.984 1 87.19 25 LEU B CA 1
ATOM 1352 C C . LEU B 1 25 ? 0.93 2.188 14.406 1 87.19 25 LEU B C 1
ATOM 1354 O O . LEU B 1 25 ? 2.146 2.014 14.5 1 87.19 25 LEU B O 1
ATOM 1358 N N . LEU B 1 26 ? 0.417 3.24 13.844 1 90.94 26 LEU B N 1
ATOM 1359 C CA . LEU B 1 26 ? 1.272 4.301 13.32 1 90.94 26 LEU B CA 1
ATOM 1360 C C . LEU B 1 26 ? 2.119 4.914 14.43 1 90.94 26 LEU B C 1
ATOM 1362 O O . LEU B 1 26 ? 3.318 5.133 14.25 1 90.94 26 LEU B O 1
ATOM 1366 N N . ARG B 1 27 ? 1.49 5.109 15.531 1 93.12 27 ARG B N 1
ATOM 1367 C CA . ARG B 1 27 ? 2.201 5.664 16.688 1 93.12 27 ARG B CA 1
ATOM 1368 C C . ARG B 1 27 ? 3.301 4.715 17.141 1 93.12 27 ARG B C 1
ATOM 1370 O O . ARG B 1 27 ? 4.398 5.156 17.5 1 93.12 27 ARG B O 1
ATOM 1377 N N . LEU B 1 28 ? 2.965 3.502 17.125 1 89.44 28 LEU B N 1
ATOM 1378 C CA . LEU B 1 28 ? 3.936 2.496 17.547 1 89.44 28 LEU B CA 1
ATOM 1379 C C . LEU B 1 28 ? 5.137 2.471 16.609 1 89.44 28 LEU B C 1
ATOM 1381 O O . LEU B 1 28 ? 6.281 2.443 17.062 1 89.44 28 LEU B O 1
ATOM 1385 N N . ILE B 1 29 ? 4.883 2.514 15.375 1 87.62 29 ILE B N 1
ATOM 1386 C CA . ILE B 1 29 ? 5.965 2.516 14.398 1 87.62 29 ILE B CA 1
ATOM 1387 C C . ILE B 1 29 ? 6.836 3.754 14.594 1 87.62 29 ILE B C 1
ATOM 1389 O O . ILE B 1 29 ? 8.062 3.654 14.648 1 87.62 29 ILE B O 1
ATOM 1393 N N . HIS B 1 30 ? 6.223 4.863 14.672 1 92.44 30 HIS B N 1
ATOM 1394 C CA . HIS B 1 30 ? 6.941 6.117 14.859 1 92.44 30 HIS B CA 1
ATOM 1395 C C . HIS B 1 30 ? 7.824 6.062 16.109 1 92.44 30 HIS B C 1
ATOM 1397 O O . HIS B 1 30 ? 8.977 6.496 16.078 1 92.44 30 HIS B O 1
ATOM 1403 N N . SER B 1 31 ? 7.25 5.52 17.188 1 91.69 31 SER B N 1
ATOM 1404 C CA . SER B 1 31 ? 7.961 5.512 18.453 1 91.69 31 SER B CA 1
ATOM 1405 C C . SER B 1 31 ? 9.133 4.539 18.438 1 91.69 31 SER B C 1
ATOM 1407 O O . SER B 1 31 ? 10.125 4.734 19.141 1 91.69 31 SER B O 1
ATOM 1409 N N . HIS B 1 32 ? 9.016 3.533 17.531 1 86.62 32 HIS B N 1
ATOM 1410 C CA . HIS B 1 32 ? 10.031 2.488 17.531 1 86.62 32 HIS B CA 1
ATOM 1411 C C . HIS B 1 32 ? 11.062 2.719 16.422 1 86.62 32 HIS B C 1
ATOM 1413 O O . HIS B 1 32 ? 12.148 2.135 16.453 1 86.62 32 HIS B O 1
ATOM 1419 N N . THR B 1 33 ? 10.547 3.555 15.477 1 78.75 33 THR B N 1
ATOM 1420 C CA . THR B 1 33 ? 11.445 3.738 14.344 1 78.75 33 THR B CA 1
ATOM 1421 C C . THR B 1 33 ? 11.867 5.199 14.219 1 78.75 33 THR B C 1
ATOM 1423 O O . THR B 1 33 ? 11.023 6.098 14.25 1 78.75 33 THR B O 1
ATOM 1426 N N . HIS B 1 34 ? 12.906 5.676 14.547 1 82 34 HIS B N 1
ATOM 1427 C CA . HIS B 1 34 ? 13.43 7.027 14.383 1 82 34 HIS B CA 1
ATOM 1428 C C . HIS B 1 34 ? 14.273 7.145 13.117 1 82 34 HIS B C 1
ATOM 1430 O O . HIS B 1 34 ? 15.43 7.57 13.18 1 82 34 HIS B O 1
ATOM 1436 N N . CYS B 1 35 ? 13.602 6.746 12.062 1 87.06 35 CYS B N 1
ATOM 1437 C CA . CYS B 1 35 ? 14.297 6.762 10.781 1 87.06 35 CYS B CA 1
ATOM 1438 C C . CYS B 1 35 ? 13.398 7.305 9.68 1 87.06 35 CYS B C 1
ATOM 1440 O O . CYS B 1 35 ? 12.211 7.543 9.898 1 87.06 35 CYS B O 1
ATOM 1442 N N . PRO B 1 36 ? 14.031 7.68 8.508 1 92.31 36 PRO B N 1
ATOM 1443 C CA . PRO B 1 36 ? 13.219 8.109 7.367 1 92.31 36 PRO B CA 1
ATOM 1444 C C . PRO B 1 36 ? 12.07 7.141 7.059 1 92.31 36 PRO B C 1
ATOM 1446 O O . PRO B 1 36 ? 12.289 5.93 6.977 1 92.31 36 PRO B O 1
ATOM 1449 N N . TRP B 1 37 ? 10.844 7.684 6.941 1 93.5 37 TRP B N 1
ATOM 1450 C CA . TRP B 1 37 ? 9.633 6.871 6.859 1 93.5 37 TRP B CA 1
ATOM 1451 C C . TRP B 1 37 ? 8.703 7.383 5.762 1 93.5 37 TRP B C 1
ATOM 1453 O O . TRP B 1 37 ? 8.32 8.555 5.766 1 93.5 37 TRP B O 1
ATOM 1463 N N . LEU B 1 38 ? 8.477 6.477 4.809 1 94.75 38 LEU B N 1
ATOM 1464 C CA . LEU B 1 38 ? 7.406 6.656 3.834 1 94.75 38 LEU B CA 1
ATOM 1465 C C . LEU B 1 38 ? 6.215 5.766 4.164 1 94.75 38 LEU B C 1
ATOM 1467 O O . LEU B 1 38 ? 6.344 4.539 4.211 1 94.75 38 LEU B O 1
ATOM 1471 N N . CYS B 1 39 ? 5.098 6.383 4.422 1 93.88 39 CYS B N 1
ATOM 1472 C CA . CYS B 1 39 ? 3.854 5.668 4.688 1 93.88 39 CYS B CA 1
ATOM 1473 C C . CYS B 1 39 ? 2.822 5.949 3.602 1 93.88 39 CYS B C 1
ATOM 1475 O O . CYS B 1 39 ? 2.453 7.102 3.371 1 93.88 39 CYS B O 1
ATOM 1477 N N . MET B 1 40 ? 2.385 4.855 2.986 1 90.06 40 MET B N 1
ATOM 1478 C CA . MET B 1 40 ? 1.478 5.145 1.878 1 90.06 40 MET B CA 1
ATOM 1479 C C . MET B 1 40 ? 0.317 4.152 1.854 1 90.06 40 MET B C 1
ATOM 1481 O O . MET B 1 40 ? 0.293 3.199 2.633 1 90.06 40 MET B O 1
ATOM 1485 N N . GLU B 1 41 ? -0.66 4.613 1.102 1 86.19 41 GLU B N 1
ATOM 1486 C CA . GLU B 1 41 ? -1.785 3.84 0.586 1 86.19 41 GLU B CA 1
ATOM 1487 C C . GLU B 1 41 ? -3.105 4.324 1.177 1 86.19 41 GLU B C 1
ATOM 1489 O O . GLU B 1 41 ? -3.41 5.52 1.135 1 86.19 41 GLU B O 1
ATOM 1494 N N . ASP B 1 42 ? -4.004 3.424 1.606 1 87.31 42 ASP B N 1
ATOM 1495 C CA . ASP B 1 42 ? -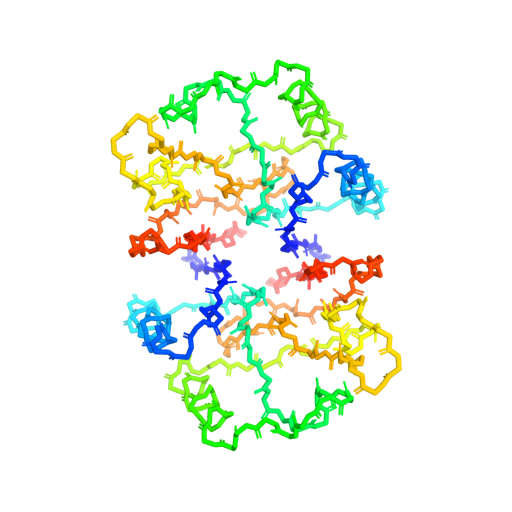5.398 3.742 1.901 1 87.31 42 ASP B CA 1
ATOM 1496 C C . ASP B 1 42 ? -5.598 4.008 3.393 1 87.31 42 ASP B C 1
ATOM 1498 O O . ASP B 1 42 ? -5.758 3.072 4.18 1 87.31 42 ASP B O 1
ATOM 1502 N N . PHE B 1 43 ? -5.766 5.266 3.729 1 90.31 43 PHE B N 1
ATOM 1503 C CA . PHE B 1 43 ? -5.953 5.621 5.129 1 90.31 43 PHE B CA 1
ATOM 1504 C C . PHE B 1 43 ? -7.434 5.633 5.492 1 90.31 43 PHE B C 1
ATOM 1506 O O . PHE B 1 43 ? -7.789 5.703 6.672 1 90.31 43 PHE B O 1
ATOM 1513 N N . ASN B 1 44 ? -8.273 5.59 4.52 1 89.56 44 ASN B N 1
ATOM 1514 C CA . ASN B 1 44 ? -9.727 5.562 4.66 1 89.56 44 ASN B CA 1
ATOM 1515 C C . ASN B 1 44 ? -10.242 6.793 5.395 1 89.56 44 ASN B C 1
ATOM 1517 O O . ASN B 1 44 ? -11.219 6.711 6.141 1 89.56 44 ASN B O 1
ATOM 1521 N N . LYS B 1 45 ? -9.508 7.867 5.266 1 92.5 45 LYS B N 1
ATOM 1522 C CA . LYS B 1 45 ? -9.898 9.133 5.879 1 92.5 45 LYS B CA 1
ATOM 1523 C C . LYS B 1 45 ? -9.375 10.32 5.078 1 92.5 45 LYS B C 1
ATOM 1525 O O . LYS B 1 45 ? -8.281 10.258 4.512 1 92.5 45 LYS B O 1
ATOM 1530 N N . ILE B 1 46 ? -10.125 11.344 5.078 1 93.88 46 ILE B N 1
ATOM 1531 C CA . ILE B 1 46 ? -9.695 12.586 4.453 1 93.88 46 ILE B CA 1
ATOM 1532 C C . ILE B 1 46 ? -9.148 13.539 5.52 1 93.88 46 ILE B C 1
ATOM 1534 O O . ILE B 1 46 ? -9.492 13.422 6.695 1 93.88 46 ILE B O 1
ATOM 1538 N N . LEU B 1 47 ? -8.305 14.438 5.074 1 95.44 47 LEU B N 1
ATOM 1539 C CA . LEU B 1 47 ? -7.73 15.43 5.98 1 95.44 47 LEU B CA 1
ATOM 1540 C C . LEU B 1 47 ? -8.562 16.703 5.984 1 95.44 47 LEU B C 1
ATOM 1542 O O . LEU B 1 47 ? -8.609 17.422 6.996 1 95.44 47 LEU B O 1
ATOM 1546 N N . LEU B 1 48 ? -9.156 17.031 4.898 1 94.75 48 LEU B N 1
ATOM 1547 C CA . LEU B 1 48 ? -9.93 18.25 4.699 1 94.75 48 LEU B CA 1
ATOM 1548 C C . LEU B 1 48 ? -11.242 17.953 3.979 1 94.75 48 LEU B C 1
ATOM 1550 O O . LEU B 1 48 ? -11.32 17.016 3.184 1 94.75 48 LEU B O 1
ATOM 1554 N N . GLN B 1 49 ? -12.219 18.75 4.156 1 93.88 49 GLN B N 1
ATOM 1555 C CA . GLN B 1 49 ? -13.539 18.531 3.564 1 93.88 49 GLN B CA 1
ATOM 1556 C C . GLN B 1 49 ? -13.469 18.578 2.041 1 93.88 49 GLN B C 1
ATOM 1558 O O . GLN B 1 49 ? -14.211 17.859 1.359 1 93.88 49 GLN B O 1
ATOM 1563 N N . ASP B 1 50 ? -12.633 19.312 1.521 1 92.88 50 ASP B N 1
ATOM 1564 C CA . ASP B 1 50 ? -12.57 19.484 0.072 1 92.88 50 ASP B CA 1
ATOM 1565 C C . ASP B 1 50 ? -11.945 18.266 -0.594 1 92.88 50 ASP B C 1
ATOM 1567 O O . ASP B 1 50 ? -11.859 18.188 -1.822 1 92.88 50 ASP B O 1
ATOM 1571 N N . GLU B 1 51 ? -11.578 17.312 0.211 1 93.88 51 GLU B N 1
ATOM 1572 C CA . GLU B 1 51 ? -11.039 16.062 -0.319 1 93.88 51 GLU B CA 1
ATOM 1573 C C . GLU B 1 51 ? -12.148 15.047 -0.578 1 93.88 51 GLU B C 1
ATOM 1575 O O . GLU B 1 51 ? -11.875 13.891 -0.9 1 93.88 51 GLU B O 1
ATOM 1580 N N . GLN B 1 52 ? -13.289 15.484 -0.391 1 92.62 52 GLN B N 1
ATOM 1581 C CA . GLN B 1 52 ? -14.453 14.656 -0.698 1 92.62 52 GLN B CA 1
ATOM 1582 C C . GLN B 1 52 ? -15.477 15.422 -1.529 1 92.62 52 GLN B C 1
ATOM 1584 O O . GLN B 1 52 ? -15.695 16.609 -1.308 1 92.62 52 GLN B O 1
ATOM 1589 N N . LEU B 1 53 ? -16.047 14.758 -2.488 1 89.12 53 LEU B N 1
ATOM 1590 C CA . LEU B 1 53 ? -17.141 15.273 -3.289 1 89.12 53 LEU B CA 1
ATOM 1591 C C . LEU B 1 53 ? -18.359 14.352 -3.205 1 89.12 53 LEU B C 1
ATOM 1593 O O . LEU B 1 53 ? -18.219 13.133 -3.32 1 89.12 53 LEU B O 1
ATOM 1597 N N . GLY B 1 54 ? -19.641 14.953 -3.16 1 82.81 54 GLY B N 1
ATOM 1598 C CA . GLY B 1 54 ? -20.875 14.18 -3.193 1 82.81 54 GLY B CA 1
ATOM 1599 C C . GLY B 1 54 ? -21.547 14.078 -1.841 1 82.81 54 GLY B C 1
ATOM 1600 O O . GLY B 1 54 ? -21.922 15.102 -1.25 1 82.81 54 GLY B O 1
ATOM 1601 N N . SER B 1 55 ? -21.234 12.922 -1.019 1 71.31 55 SER B N 1
ATOM 1602 C CA . SER B 1 55 ? -21.953 12.586 0.211 1 71.31 55 SER B CA 1
ATOM 1603 C C . SER B 1 55 ? -21.828 13.703 1.24 1 71.31 55 SER B C 1
ATOM 1605 O O . SER B 1 55 ? -21.141 14.695 1.01 1 71.31 55 SER B O 1
ATOM 1607 N N . HIS B 1 56 ? -22.656 13.445 2.311 1 73.38 56 HIS B N 1
ATOM 1608 C CA . HIS B 1 56 ? -22.625 14.359 3.441 1 73.38 56 HIS B CA 1
ATOM 1609 C C . HIS B 1 56 ? -21.203 14.578 3.949 1 73.38 56 HIS B C 1
ATOM 1611 O O . HIS B 1 56 ? -20.344 13.711 3.789 1 73.38 56 HIS B O 1
ATOM 1617 N N . ALA B 1 57 ? -21.094 15.789 4.406 1 76.75 57 ALA B N 1
ATOM 1618 C CA . ALA B 1 57 ? -19.812 16.172 4.988 1 76.75 57 ALA B CA 1
ATOM 1619 C C . ALA B 1 57 ? -19.344 15.141 6.008 1 76.75 57 ALA B C 1
ATOM 1621 O O . ALA B 1 57 ? -20.141 14.57 6.742 1 76.75 57 ALA B O 1
ATOM 1622 N N . ARG B 1 58 ? -18.062 14.867 5.922 1 81.38 58 ARG B N 1
ATOM 1623 C CA . ARG B 1 58 ? -17.469 13.953 6.895 1 81.38 58 ARG B CA 1
ATOM 1624 C C . ARG B 1 58 ? -17.344 14.617 8.266 1 81.38 58 ARG B C 1
ATOM 1626 O O . ARG B 1 58 ? -17.297 15.844 8.359 1 81.38 58 ARG B O 1
ATOM 1633 N N . SER B 1 59 ? -17.375 13.797 9.227 1 86.06 59 SER B N 1
ATOM 1634 C CA . SER B 1 59 ? -17.25 14.266 10.609 1 86.06 59 SER B CA 1
ATOM 1635 C C . SER B 1 59 ? -15.938 15.016 10.82 1 86.06 59 SER B C 1
ATOM 1637 O O . SER B 1 59 ? -14.867 14.484 10.523 1 86.06 59 SER B O 1
ATOM 1639 N N . PHE B 1 60 ? -16.016 16.172 11.391 1 89.31 60 PHE B N 1
ATOM 1640 C CA . PHE B 1 60 ? -14.836 16.969 11.695 1 89.31 60 PHE B CA 1
ATOM 1641 C C . PHE B 1 60 ? -13.953 16.266 12.727 1 89.31 60 PHE B C 1
ATOM 1643 O O . PHE B 1 60 ? -12.727 16.328 12.633 1 89.31 60 PHE B O 1
ATOM 1650 N N . ARG B 1 61 ? -14.641 15.656 13.602 1 91 61 ARG B N 1
ATOM 1651 C CA . ARG B 1 61 ? -13.898 14.977 14.656 1 91 61 ARG B CA 1
ATOM 1652 C C . ARG B 1 61 ? -13.008 13.883 14.086 1 91 61 ARG B C 1
ATOM 1654 O O . ARG B 1 61 ? -11.852 13.734 14.492 1 91 61 ARG B O 1
ATOM 1661 N N . GLN B 1 62 ? -13.5 13.164 13.18 1 90.12 62 GLN B N 1
ATOM 1662 C CA . GLN B 1 62 ? -12.734 12.07 12.594 1 90.12 62 GLN B CA 1
ATOM 1663 C C . GLN B 1 62 ? -11.562 12.602 11.773 1 90.12 62 GLN B C 1
ATOM 1665 O O . GLN B 1 62 ? -10.469 12.031 11.789 1 90.12 62 GLN B O 1
ATOM 1670 N N . MET B 1 63 ? -11.789 13.711 11.102 1 94 63 MET B N 1
ATOM 1671 C CA . MET B 1 63 ? -10.703 14.352 10.359 1 94 63 MET B CA 1
ATOM 1672 C C . MET B 1 63 ? -9.633 14.875 11.305 1 94 63 MET B C 1
ATOM 1674 O O . MET B 1 63 ? -8.438 14.734 11.031 1 94 63 MET B O 1
ATOM 1678 N N . GLU B 1 64 ? -10.078 15.398 12.383 1 95.38 64 GLU B N 1
ATOM 1679 C CA . GLU B 1 64 ? -9.156 15.914 13.391 1 95.38 64 GLU B CA 1
ATOM 1680 C C . GLU B 1 64 ? -8.32 14.789 14 1 95.38 64 GLU B C 1
ATOM 1682 O O . GLU B 1 64 ? -7.121 14.953 14.234 1 95.38 64 GLU B O 1
ATOM 1687 N N . ASP B 1 65 ? -8.891 13.664 14.227 1 94.75 65 ASP B N 1
ATOM 1688 C CA . ASP B 1 65 ? -8.172 12.508 14.75 1 94.75 65 ASP B CA 1
ATOM 1689 C C . ASP B 1 65 ? -7.051 12.094 13.797 1 94.75 65 ASP B C 1
ATOM 1691 O O . ASP B 1 65 ? -5.934 11.805 14.234 1 94.75 65 ASP B O 1
ATOM 1695 N N . PHE B 1 66 ? -7.41 12.125 12.586 1 95.5 66 PHE B N 1
ATOM 1696 C CA . PHE B 1 66 ? -6.422 11.75 11.578 1 95.5 66 PHE B CA 1
ATOM 1697 C C . PHE B 1 66 ? -5.281 12.766 11.539 1 95.5 66 PHE B C 1
ATOM 1699 O O . PHE B 1 66 ? -4.109 12.383 11.57 1 95.5 66 PHE B O 1
ATOM 1706 N N . ARG B 1 67 ? -5.582 14 11.602 1 96.94 67 ARG B N 1
ATOM 1707 C CA . ARG B 1 67 ? -4.555 15.039 11.602 1 96.94 67 ARG B CA 1
ATOM 1708 C C . ARG B 1 67 ? -3.674 14.938 12.844 1 96.94 67 ARG B C 1
ATOM 1710 O O . ARG B 1 67 ? -2.457 15.125 12.758 1 96.94 67 ARG B O 1
ATOM 1717 N N . THR B 1 68 ? -4.309 14.648 13.883 1 97.56 68 THR B N 1
ATOM 1718 C CA . THR B 1 68 ? -3.58 14.523 15.141 1 97.56 68 THR B CA 1
ATOM 1719 C C . THR B 1 68 ? -2.562 13.391 15.07 1 97.56 68 THR B C 1
ATOM 1721 O O . THR B 1 68 ? -1.418 13.547 15.5 1 97.56 68 THR B O 1
ATOM 1724 N N . VAL B 1 69 ? -2.961 12.305 14.508 1 96.81 69 VAL B N 1
ATOM 1725 C CA . VAL B 1 69 ? -2.055 11.164 14.398 1 96.81 69 VAL B CA 1
ATOM 1726 C C . VAL B 1 69 ? -0.875 11.531 13.5 1 96.81 69 VAL B C 1
ATOM 1728 O O . VAL B 1 69 ? 0.269 11.172 13.789 1 96.81 69 VAL B O 1
ATOM 1731 N N . LEU B 1 70 ? -1.145 12.227 12.406 1 97.44 70 LEU B N 1
ATOM 1732 C CA . LEU B 1 70 ? -0.069 12.648 11.508 1 97.44 70 LEU B CA 1
ATOM 1733 C C . LEU B 1 70 ? 0.925 13.547 12.242 1 97.44 70 LEU B C 1
ATOM 1735 O O . LEU B 1 70 ? 2.139 13.391 12.086 1 97.44 70 LEU B O 1
ATOM 1739 N N . GLU B 1 71 ? 0.389 14.398 13 1 97.62 71 GLU B N 1
ATOM 1740 C CA . GLU B 1 71 ? 1.24 15.297 13.773 1 97.62 71 GLU B CA 1
ATOM 1741 C C . GLU B 1 71 ? 2.072 14.531 14.797 1 97.62 71 GLU B C 1
ATOM 1743 O O . GLU B 1 71 ? 3.279 14.75 14.914 1 97.62 71 GLU B O 1
ATOM 1748 N N . GLU B 1 72 ? 1.466 13.641 15.477 1 97.31 72 GLU B N 1
ATOM 1749 C CA . GLU B 1 72 ? 2.143 12.852 16.5 1 97.31 72 GLU B CA 1
ATOM 1750 C C . GLU B 1 72 ? 3.25 11.992 15.898 1 97.31 72 GLU B C 1
ATOM 1752 O O . GLU B 1 72 ? 4.273 11.75 16.547 1 97.31 72 GLU B O 1
ATOM 1757 N N . CYS B 1 73 ? 3.02 11.57 14.695 1 96.5 73 CYS B N 1
ATOM 1758 C CA . CYS B 1 73 ? 3.971 10.68 14.039 1 96.5 73 CYS B CA 1
ATOM 1759 C C . CYS B 1 73 ? 4.938 11.469 13.164 1 96.5 73 CYS B C 1
ATOM 1761 O O . CYS B 1 73 ? 5.758 10.891 12.453 1 96.5 73 CYS B O 1
ATOM 1763 N N . ALA B 1 74 ? 4.758 12.828 13.102 1 97.31 74 ALA B N 1
ATOM 1764 C CA . ALA B 1 74 ? 5.582 13.742 12.312 1 97.31 74 ALA B CA 1
ATOM 1765 C C . ALA B 1 74 ? 5.52 13.398 10.828 1 97.31 74 ALA B C 1
ATOM 1767 O O . ALA B 1 74 ? 6.539 13.438 10.133 1 97.31 74 ALA B O 1
ATOM 1768 N N . LEU B 1 75 ? 4.328 13.008 10.469 1 97 75 LEU B N 1
ATOM 1769 C CA . LEU B 1 75 ? 4.121 12.68 9.062 1 97 75 LEU B CA 1
ATOM 1770 C C . LEU B 1 75 ? 3.488 13.852 8.312 1 97 75 LEU B C 1
ATOM 1772 O O . LEU B 1 75 ? 2.6 14.523 8.844 1 97 75 LEU B O 1
ATOM 1776 N N . MET B 1 76 ? 4.004 14.039 7.109 1 96.5 76 MET B N 1
ATOM 1777 C CA . MET B 1 76 ? 3.512 15.109 6.25 1 96.5 76 MET B CA 1
ATOM 1778 C C . MET B 1 76 ? 3.016 14.555 4.918 1 96.5 76 MET B C 1
ATOM 1780 O O . MET B 1 76 ? 3.605 13.617 4.375 1 96.5 76 MET B O 1
ATOM 1784 N N . ASP B 1 77 ? 2 15.164 4.441 1 95.88 77 ASP B N 1
ATOM 1785 C CA . ASP B 1 77 ? 1.467 14.789 3.135 1 95.88 77 ASP B CA 1
ATOM 1786 C C . ASP B 1 77 ? 2.438 15.164 2.018 1 95.88 77 ASP B C 1
ATOM 1788 O O . ASP B 1 77 ? 2.836 16.328 1.9 1 95.88 77 ASP B O 1
ATOM 1792 N N . ALA B 1 78 ? 2.758 14.242 1.145 1 93.44 78 ALA B N 1
ATOM 1793 C CA . ALA B 1 78 ? 3.76 14.438 0.1 1 93.44 78 ALA B CA 1
ATOM 1794 C C . ALA B 1 78 ? 3.133 15.023 -1.161 1 93.44 78 ALA B C 1
ATOM 1796 O O . ALA B 1 78 ? 3.82 15.242 -2.16 1 93.44 78 ALA B O 1
ATOM 1797 N N . GLY B 1 79 ? 1.848 15.258 -1.113 1 90.25 79 GLY B N 1
ATOM 1798 C CA . GLY B 1 79 ? 1.146 15.812 -2.262 1 90.25 79 GLY B CA 1
ATOM 1799 C C . GLY B 1 79 ? 0.781 14.766 -3.299 1 90.25 79 GLY B C 1
ATOM 1800 O O . GLY B 1 79 ? 0.731 13.57 -2.992 1 90.25 79 GLY B O 1
ATOM 1801 N 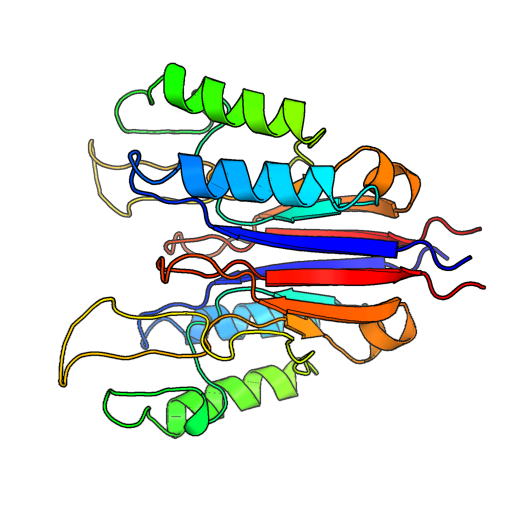N . PHE B 1 80 ? 0.369 15.25 -4.492 1 86.75 80 PHE B N 1
ATOM 1802 C CA . PHE B 1 80 ? 0.004 14.352 -5.578 1 86.75 80 PHE B CA 1
ATOM 1803 C C . PHE B 1 80 ? -0.009 15.086 -6.91 1 86.75 80 PHE B C 1
ATOM 1805 O O . PHE B 1 80 ? -0.097 16.312 -6.945 1 86.75 80 PHE B O 1
ATOM 1812 N N . ILE B 1 81 ? 0.238 14.328 -7.906 1 84.88 81 ILE B N 1
ATOM 1813 C CA . ILE B 1 81 ? 0.022 14.742 -9.289 1 84.88 81 ILE B CA 1
ATOM 1814 C C . ILE B 1 81 ? -1.075 13.891 -9.922 1 84.88 81 ILE B C 1
ATOM 1816 O O . ILE B 1 81 ? -1.111 12.672 -9.727 1 84.88 81 ILE B O 1
ATOM 1820 N N . GLY B 1 82 ? -2.006 14.539 -10.688 1 84.25 82 GLY B N 1
ATOM 1821 C CA . GLY B 1 82 ? -3.125 13.828 -11.281 1 84.25 82 GLY B CA 1
ATOM 1822 C C . GLY B 1 82 ? -4.434 14.055 -10.539 1 84.25 82 GLY B C 1
ATOM 1823 O O . GLY B 1 82 ? -4.691 15.148 -10.039 1 84.25 82 GLY B O 1
ATOM 1824 N N . SER B 1 83 ? -5.242 12.969 -10.398 1 83.44 83 SER B N 1
ATOM 1825 C CA . SER B 1 83 ? -6.566 13.086 -9.789 1 83.44 83 SER B CA 1
ATOM 1826 C C . SER B 1 83 ? -6.465 13.273 -8.281 1 83.44 83 SER B C 1
ATOM 1828 O O . SER B 1 83 ? -5.699 12.578 -7.613 1 83.44 83 SER B O 1
ATOM 1830 N N . LYS B 1 84 ? -7.219 14.125 -7.781 1 84.69 84 LYS B N 1
ATOM 1831 C CA . LYS B 1 84 ? -7.293 14.383 -6.348 1 84.69 84 LYS B CA 1
ATOM 1832 C C . LYS B 1 84 ? -7.977 13.234 -5.617 1 84.69 84 LYS B C 1
ATOM 1834 O O . LYS B 1 84 ? -7.582 12.875 -4.504 1 84.69 84 LYS B O 1
ATOM 1839 N N . TYR B 1 85 ? -8.977 12.758 -6.32 1 87.69 85 TYR B N 1
ATOM 1840 C CA . TYR B 1 85 ? -9.773 11.711 -5.699 1 87.69 85 TYR B CA 1
ATOM 1841 C C . TYR B 1 85 ? -9.242 10.328 -6.062 1 87.69 85 TYR B C 1
ATOM 1843 O O . TYR B 1 85 ? -8.969 10.047 -7.23 1 87.69 85 TYR B O 1
ATOM 1851 N N . THR B 1 86 ? -9.07 9.57 -5.059 1 86.94 86 THR B N 1
ATOM 1852 C CA . THR B 1 86 ? -8.453 8.258 -5.25 1 86.94 86 THR B CA 1
ATOM 1853 C C . THR B 1 86 ? -9.484 7.148 -5.062 1 86.94 86 THR B C 1
ATOM 1855 O O . THR B 1 86 ? -9.188 5.973 -5.289 1 86.94 86 THR B O 1
ATOM 1858 N N . TRP B 1 87 ? -10.688 7.492 -4.664 1 85.75 87 TRP B N 1
ATOM 1859 C CA . TRP B 1 87 ? -11.758 6.531 -4.406 1 85.75 87 TRP B CA 1
ATOM 1860 C C . TRP B 1 87 ? -13.109 7.086 -4.855 1 85.75 87 TRP B C 1
ATOM 1862 O O . TRP B 1 87 ? -13.359 8.289 -4.738 1 85.75 87 TRP B O 1
ATOM 1872 N N . CYS B 1 88 ? -13.906 6.188 -5.316 1 85 88 CYS B N 1
ATOM 1873 C CA . CYS B 1 88 ? -15.305 6.516 -5.562 1 85 88 CYS B CA 1
ATOM 1874 C C . CYS B 1 88 ? -16.219 5.336 -5.227 1 85 88 CYS B C 1
ATOM 1876 O O . CYS B 1 88 ? -15.766 4.188 -5.234 1 85 88 CYS B O 1
ATOM 1878 N N . ASN B 1 89 ? -17.484 5.676 -4.898 1 81.69 89 ASN B N 1
ATOM 1879 C CA . ASN B 1 89 ? -18.406 4.613 -4.5 1 81.69 89 ASN B CA 1
ATOM 1880 C C . ASN B 1 89 ? -19.141 4.031 -5.703 1 81.69 89 ASN B C 1
ATOM 1882 O O . ASN B 1 89 ? -20.047 3.217 -5.543 1 81.69 89 ASN B O 1
ATOM 1886 N N . LYS B 1 90 ? -18.922 4.461 -6.91 1 79.62 90 LYS B N 1
ATOM 1887 C CA . LYS B 1 90 ? -19.469 3.979 -8.18 1 79.62 90 LYS B CA 1
ATOM 1888 C C . LYS B 1 90 ? -20.984 4.07 -8.195 1 79.62 90 LYS B C 1
ATOM 1890 O O . LYS B 1 90 ? -21.656 3.289 -8.867 1 79.62 90 LYS B O 1
ATOM 1895 N N . ARG B 1 91 ? -21.469 4.773 -7.332 1 83.69 91 ARG B N 1
ATOM 1896 C CA . ARG B 1 91 ? -22.906 5.039 -7.348 1 83.69 91 ARG B CA 1
ATOM 1897 C C . ARG B 1 91 ? -23.234 6.191 -8.289 1 83.69 91 ARG B C 1
ATOM 1899 O O . ARG B 1 91 ? -22.359 6.738 -8.953 1 83.69 91 ARG B O 1
ATOM 1906 N N . GLU B 1 92 ? -24.484 6.316 -8.5 1 83.62 92 GLU B N 1
ATOM 1907 C CA . GLU B 1 92 ? -24.922 7.359 -9.422 1 83.62 92 GLU B CA 1
ATOM 1908 C C . GLU B 1 92 ? -25.766 8.414 -8.719 1 83.62 92 GLU B C 1
ATOM 1910 O O . GLU B 1 92 ? -26.25 8.18 -7.609 1 83.62 92 GLU B O 1
ATOM 1915 N N . GLY B 1 93 ? -25.828 9.578 -9.414 1 84.12 93 GLY B N 1
ATOM 1916 C CA . GLY B 1 93 ? -26.703 10.633 -8.922 1 84.12 93 GLY B CA 1
ATOM 1917 C C . GLY B 1 93 ? -26.25 11.203 -7.594 1 84.12 93 GLY B C 1
ATOM 1918 O O . GLY B 1 93 ? -25.062 11.484 -7.402 1 84.12 93 GLY B O 1
ATOM 1919 N N . ALA B 1 94 ? -27.234 11.391 -6.656 1 83.69 94 ALA B N 1
ATOM 1920 C CA . ALA B 1 94 ? -26.984 12.07 -5.387 1 83.69 94 ALA B CA 1
ATOM 1921 C C . ALA B 1 94 ? -26.141 11.219 -4.453 1 83.69 94 ALA B C 1
ATOM 1923 O O . ALA B 1 94 ? -25.531 11.734 -3.512 1 83.69 94 ALA B O 1
ATOM 1924 N N . ASP B 1 95 ? -26.047 9.969 -4.801 1 86.25 95 ASP B N 1
ATOM 1925 C CA . ASP B 1 95 ? -25.344 9.047 -3.914 1 86.25 95 ASP B CA 1
ATOM 1926 C C . ASP B 1 95 ? -23.875 8.914 -4.328 1 86.25 95 ASP B C 1
ATOM 1928 O O . ASP B 1 95 ? -23.094 8.281 -3.627 1 86.25 95 ASP B O 1
ATOM 1932 N N . PHE B 1 96 ? -23.562 9.594 -5.438 1 86.38 96 PHE B N 1
ATOM 1933 C CA . PHE B 1 96 ? -22.188 9.5 -5.922 1 86.38 96 PHE B CA 1
ATOM 1934 C C . PHE B 1 96 ? -21.234 10.258 -5 1 86.38 96 PHE B C 1
ATOM 1936 O O . PHE B 1 96 ? -21.516 11.398 -4.617 1 86.38 96 PHE B O 1
ATOM 1943 N N . THR B 1 97 ? -20.156 9.547 -4.574 1 89 97 THR B N 1
ATOM 1944 C CA . THR B 1 97 ? -19.156 10.156 -3.711 1 89 97 THR B CA 1
ATOM 1945 C C . THR B 1 97 ? -17.75 9.789 -4.172 1 89 97 THR B C 1
ATOM 1947 O O . THR B 1 97 ? -17.5 8.648 -4.57 1 89 97 THR B O 1
ATOM 1950 N N . LYS B 1 98 ? -16.891 10.766 -4.227 1 89.12 98 LYS B N 1
ATOM 1951 C CA . LYS B 1 98 ? -15.461 10.531 -4.402 1 89.12 98 LYS B CA 1
ATOM 1952 C C . LYS B 1 98 ? -14.656 11.164 -3.271 1 89.12 98 LYS B C 1
ATOM 1954 O O . LYS B 1 98 ? -15.086 12.148 -2.672 1 89.12 98 LYS B O 1
ATOM 1959 N N . ALA B 1 99 ? -13.5 10.562 -2.936 1 91.31 99 ALA B N 1
ATOM 1960 C CA . ALA B 1 99 ? -12.695 11.07 -1.824 1 91.31 99 ALA B CA 1
ATOM 1961 C C . ALA B 1 99 ? -11.219 10.75 -2.025 1 91.31 99 ALA B C 1
ATOM 1963 O O . ALA B 1 99 ? -10.875 9.789 -2.713 1 91.31 99 ALA B O 1
ATOM 1964 N N . ARG B 1 100 ? -10.461 11.578 -1.424 1 91.62 100 ARG B N 1
ATOM 1965 C CA . ARG B 1 100 ? -9.023 11.312 -1.36 1 91.62 100 ARG B CA 1
ATOM 1966 C C . ARG B 1 100 ? -8.68 10.477 -0.13 1 91.62 100 ARG B C 1
ATOM 1968 O O . ARG B 1 100 ? -8.375 11.031 0.931 1 91.62 100 ARG B O 1
ATOM 1975 N N . LEU B 1 101 ? -8.57 9.141 -0.381 1 90.12 101 LEU B N 1
ATOM 1976 C CA . LEU B 1 101 ? -8.359 8.25 0.756 1 90.12 101 LEU B CA 1
ATOM 1977 C C . LEU B 1 101 ? -6.93 7.711 0.76 1 90.12 101 LEU B C 1
ATOM 1979 O O . LEU B 1 101 ? -6.426 7.289 1.803 1 90.12 101 LEU B O 1
ATOM 1983 N N . ASP B 1 102 ? -6.344 7.691 -0.458 1 87.69 102 ASP B N 1
ATOM 1984 C CA . ASP B 1 102 ? -4.977 7.207 -0.625 1 87.69 102 ASP B CA 1
ATOM 1985 C C . ASP B 1 102 ? -3.984 8.367 -0.682 1 87.69 102 ASP B C 1
ATOM 1987 O O . ASP B 1 102 ? -4.227 9.359 -1.366 1 87.69 102 ASP B O 1
ATOM 1991 N N . ARG B 1 103 ? -2.895 8.281 0.047 1 91.19 103 ARG B N 1
ATOM 1992 C CA . ARG B 1 103 ? -1.875 9.328 0.023 1 91.19 103 ARG B CA 1
ATOM 1993 C C . ARG B 1 103 ? -0.507 8.766 0.395 1 91.19 103 ARG B C 1
ATOM 1995 O O . ARG B 1 103 ? -0.404 7.629 0.869 1 91.19 103 ARG B O 1
ATOM 2002 N N . ALA B 1 104 ? 0.438 9.461 0.05 1 92.88 104 ALA B N 1
ATOM 2003 C CA . ALA B 1 104 ? 1.799 9.211 0.519 1 92.88 104 ALA B CA 1
ATOM 2004 C C . ALA B 1 104 ? 2.199 10.211 1.601 1 92.88 104 ALA B C 1
ATOM 2006 O O . ALA B 1 104 ? 2.07 11.422 1.413 1 92.88 104 ALA B O 1
ATOM 2007 N N . LEU B 1 105 ? 2.621 9.688 2.742 1 96.12 105 LEU B N 1
ATOM 2008 C CA . LEU B 1 105 ? 3.082 10.5 3.863 1 96.12 105 LEU B CA 1
ATOM 2009 C C . LEU B 1 105 ? 4.559 10.242 4.148 1 96.12 105 LEU B C 1
ATOM 2011 O O . LEU B 1 105 ? 5.02 9.102 4.078 1 96.12 105 LEU B O 1
ATOM 2015 N N . VAL B 1 106 ? 5.254 11.336 4.461 1 95.56 106 VAL B N 1
ATOM 2016 C CA . VAL B 1 106 ? 6.668 11.195 4.781 1 95.56 106 VAL B CA 1
ATOM 2017 C C . VAL B 1 106 ? 7.004 12.023 6.02 1 95.56 106 VAL B C 1
ATOM 2019 O O . VAL B 1 106 ? 6.281 12.961 6.355 1 95.56 106 VAL B O 1
ATOM 2022 N N . ASN B 1 107 ? 8.047 11.625 6.715 1 95.62 107 ASN B N 1
ATOM 2023 C CA . ASN B 1 107 ? 8.57 12.484 7.773 1 95.62 107 ASN B CA 1
ATOM 2024 C C . ASN B 1 107 ? 9.781 13.281 7.305 1 95.62 107 ASN B C 1
ATOM 2026 O O . ASN B 1 107 ? 10.234 13.109 6.172 1 95.62 107 ASN B O 1
ATOM 2030 N N . LYS B 1 108 ? 10.203 14.203 8.148 1 94.38 108 LYS B N 1
ATOM 2031 C CA . LYS B 1 108 ? 11.297 15.094 7.797 1 94.38 108 LYS B CA 1
ATOM 2032 C C . LYS B 1 108 ? 12.57 14.312 7.488 1 94.38 108 LYS B C 1
ATOM 2034 O O . LYS B 1 108 ? 13.32 14.672 6.578 1 94.38 108 LYS B O 1
ATOM 2039 N N . GLU B 1 109 ? 12.781 13.242 8.234 1 91.94 109 GLU B N 1
ATOM 2040 C CA . GLU B 1 109 ? 13.977 12.43 8.047 1 91.94 109 GLU B CA 1
ATOM 2041 C C . GLU B 1 109 ? 14.031 11.844 6.637 1 91.94 109 GLU B C 1
ATOM 2043 O O . GLU B 1 109 ? 15.109 11.711 6.051 1 91.94 109 GLU B O 1
ATOM 2048 N N . TRP B 1 110 ? 12.852 11.477 6.098 1 92.44 110 TRP B N 1
ATOM 2049 C CA . TRP B 1 110 ? 12.781 10.953 4.734 1 92.44 110 TRP B CA 1
ATOM 2050 C C . TRP B 1 110 ? 13.25 12.008 3.729 1 92.44 110 TRP B C 1
ATOM 2052 O O . TRP B 1 110 ? 14.047 11.703 2.838 1 92.44 110 TRP B O 1
ATOM 2062 N N . LEU B 1 111 ? 12.828 13.242 3.881 1 89.44 111 LEU B N 1
ATOM 2063 C CA . LEU B 1 111 ? 13.133 14.32 2.945 1 89.44 111 LEU B CA 1
ATOM 2064 C C . LEU B 1 111 ? 14.586 14.75 3.066 1 89.44 111 LEU B C 1
ATOM 2066 O O . LEU B 1 111 ? 15.148 15.328 2.135 1 89.44 111 LEU B O 1
ATOM 2070 N N . ASP B 1 112 ? 15.172 14.453 4.215 1 88.5 112 ASP B N 1
ATOM 2071 C CA . ASP B 1 112 ? 16.594 14.734 4.406 1 88.5 112 ASP B CA 1
ATOM 2072 C C . ASP B 1 112 ? 17.453 13.703 3.688 1 88.5 112 ASP B C 1
ATOM 2074 O O . ASP B 1 112 ? 18.578 14 3.285 1 88.5 112 ASP B O 1
ATOM 2078 N N . LEU B 1 113 ? 16.938 12.516 3.559 1 88.19 113 LEU B N 1
ATOM 2079 C CA . LEU B 1 113 ? 17.719 11.414 3.006 1 88.19 113 LEU B CA 1
ATOM 2080 C C . LEU B 1 113 ? 17.453 11.258 1.513 1 88.19 113 LEU B C 1
ATOM 2082 O O . LEU B 1 113 ? 18.359 10.883 0.756 1 88.19 113 LEU B O 1
ATOM 2086 N N . HIS B 1 114 ? 16.188 11.539 1.159 1 86.94 114 HIS B N 1
ATOM 2087 C CA . HIS B 1 114 ? 15.789 11.32 -0.225 1 86.94 114 HIS B CA 1
ATOM 2088 C C . HIS B 1 114 ? 15.148 12.57 -0.821 1 86.94 114 HIS B C 1
ATOM 2090 O O . HIS B 1 114 ? 14.492 13.328 -0.112 1 86.94 114 HIS B O 1
ATOM 2096 N N . LYS B 1 115 ? 15.398 12.695 -2.102 1 85.69 115 LYS B N 1
ATOM 2097 C CA . LYS B 1 115 ? 14.617 13.68 -2.85 1 85.69 115 LYS B CA 1
ATOM 2098 C C . LYS B 1 115 ? 13.305 13.086 -3.342 1 85.69 115 LYS B C 1
ATOM 2100 O O . LYS B 1 115 ? 13.297 12.086 -4.059 1 85.69 115 LYS B O 1
ATOM 2105 N N . LEU B 1 116 ? 12.234 13.648 -2.859 1 85.19 116 LEU B N 1
ATOM 2106 C CA . LEU B 1 116 ? 10.922 13.258 -3.355 1 85.19 116 LEU B CA 1
ATOM 2107 C C . LEU B 1 116 ? 10.609 13.953 -4.68 1 85.19 116 LEU B C 1
ATOM 2109 O O . LEU B 1 116 ? 10.336 15.156 -4.707 1 85.19 116 LEU B O 1
ATOM 2113 N N . ASN B 1 117 ? 10.586 13.258 -5.738 1 82.44 117 ASN B N 1
ATOM 2114 C CA . ASN B 1 117 ? 10.422 13.844 -7.066 1 82.44 117 ASN B CA 1
ATOM 2115 C C . ASN B 1 117 ? 8.953 14.047 -7.41 1 82.44 117 ASN B C 1
ATOM 2117 O O . ASN B 1 117 ? 8.578 15.086 -7.945 1 82.44 117 ASN B O 1
ATOM 2121 N N . SER B 1 118 ? 8.195 12.984 -7.168 1 85.5 118 SER B N 1
ATOM 2122 C CA . SER B 1 118 ? 6.777 13.117 -7.496 1 85.5 118 SER B CA 1
ATOM 2123 C C . SER B 1 118 ? 5.949 12.031 -6.809 1 85.5 118 SER B C 1
ATOM 2125 O O . SER B 1 118 ? 6.473 10.977 -6.453 1 85.5 118 SER B O 1
ATOM 2127 N N . VAL B 1 119 ? 4.734 12.352 -6.539 1 88.31 119 VAL B N 1
ATOM 2128 C CA . VAL B 1 119 ? 3.686 11.422 -6.141 1 88.31 119 VAL B CA 1
ATOM 2129 C C . VAL B 1 119 ? 2.555 11.445 -7.168 1 88.31 119 VAL B C 1
ATOM 2131 O O . VAL B 1 119 ? 1.835 12.445 -7.285 1 88.31 119 VAL B O 1
ATOM 2134 N N . HIS B 1 120 ? 2.348 10.297 -7.855 1 85.44 120 HIS B N 1
ATOM 2135 C CA . HIS B 1 120 ? 1.332 10.234 -8.906 1 85.44 120 HIS B CA 1
ATOM 2136 C C . HIS B 1 120 ? 0.155 9.367 -8.477 1 85.44 120 HIS B C 1
ATOM 2138 O O . HIS B 1 120 ? 0.349 8.273 -7.934 1 85.44 120 HIS B O 1
ATOM 2144 N N . VAL B 1 121 ? -0.988 9.898 -8.68 1 82.5 121 VAL B N 1
ATOM 2145 C CA . VAL B 1 121 ? -2.191 9.078 -8.594 1 82.5 121 VAL B CA 1
ATOM 2146 C C . VAL B 1 121 ? -2.51 8.484 -9.961 1 82.5 121 VAL B C 1
ATOM 2148 O O . VAL B 1 121 ? -2.807 9.211 -10.914 1 82.5 121 VAL B O 1
ATOM 2151 N N . LEU B 1 122 ? -2.303 7.219 -10.109 1 74.69 122 LEU B N 1
ATOM 2152 C CA . LEU B 1 122 ? -2.488 6.562 -11.398 1 74.69 122 LEU B CA 1
ATOM 2153 C C . LEU B 1 122 ? -3.971 6.391 -11.711 1 74.69 122 LEU B C 1
ATOM 2155 O O . LEU B 1 122 ? -4.777 6.141 -10.812 1 74.69 122 LEU B O 1
ATOM 2159 N N . PRO B 1 123 ? -4.27 6.746 -13.047 1 59.31 123 PRO B N 1
ATOM 2160 C CA . PRO B 1 123 ? -5.672 6.727 -13.461 1 59.31 123 PRO B CA 1
ATOM 2161 C C . PRO B 1 123 ? -6.273 5.324 -13.438 1 59.31 123 PRO B C 1
ATOM 2163 O O . PRO B 1 123 ? -5.75 4.414 -14.086 1 59.31 123 PRO B O 1
ATOM 2166 N N . ILE B 1 124 ? -6.457 4.719 -12.422 1 54.16 124 ILE B N 1
ATOM 2167 C CA . ILE B 1 124 ? -7.172 3.475 -12.688 1 54.16 124 ILE B CA 1
ATOM 2168 C C . ILE B 1 124 ? -8.68 3.719 -12.609 1 54.16 124 ILE B C 1
ATOM 2170 O O . ILE B 1 124 ? -9.133 4.613 -11.891 1 54.16 124 ILE B O 1
ATOM 2174 N N . GLN B 1 125 ? -9.32 3.23 -13.648 1 46.84 125 GLN B N 1
ATOM 2175 C CA . GLN B 1 125 ? -10.773 3.23 -13.5 1 46.84 125 GLN B CA 1
ATOM 2176 C C . GLN B 1 125 ? -11.18 3.041 -12.039 1 46.84 125 GLN B C 1
ATOM 2178 O O . GLN B 1 125 ? -10.523 2.307 -11.297 1 46.84 125 GLN B O 1
ATOM 2183 N N . CYS B 1 126 ? -11.68 4.094 -11.477 1 45.31 126 CYS B N 1
ATOM 2184 C CA . CYS B 1 126 ? -12.25 4.168 -10.141 1 45.31 126 CYS B CA 1
ATOM 2185 C C . CYS B 1 126 ? -12.461 2.775 -9.555 1 45.31 126 CYS B C 1
ATOM 2187 O O . CYS B 1 126 ? -13.50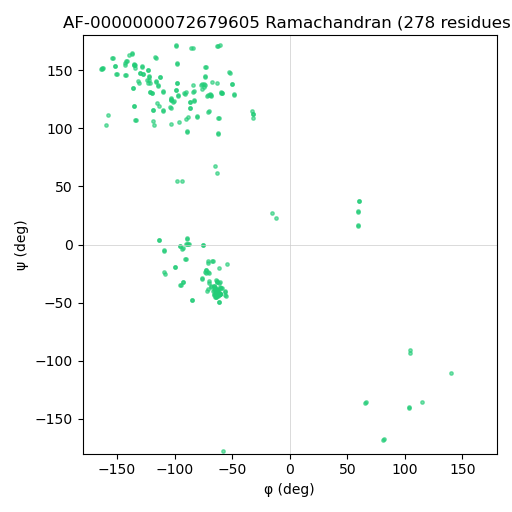8 2.162 -9.773 1 45.31 126 CYS B O 1
ATOM 2189 N N . SER B 1 127 ? -11.695 1.861 -10.094 1 49.12 127 SER B N 1
ATOM 2190 C CA . SER B 1 127 ? -12.031 0.824 -9.125 1 49.12 127 SER B CA 1
ATOM 2191 C C . SER B 1 127 ? -11.703 1.27 -7.699 1 49.12 127 SER B C 1
ATOM 2193 O O . SER B 1 127 ? -11.188 2.369 -7.492 1 49.12 127 SER B O 1
ATOM 2195 N N . ASN B 1 128 ? -11.859 0.487 -6.57 1 52.94 128 ASN B N 1
ATOM 2196 C CA . ASN B 1 128 ? -11.953 0.7 -5.129 1 52.94 128 ASN B CA 1
ATOM 2197 C C . ASN B 1 128 ? -10.68 1.333 -4.574 1 52.94 128 ASN B C 1
ATOM 2199 O O . ASN B 1 128 ? -10.734 2.1 -3.611 1 52.94 128 ASN B O 1
ATOM 2203 N N . HIS B 1 129 ? -9.68 1.211 -5.281 1 53.22 129 HIS B N 1
ATOM 2204 C CA . HIS B 1 129 ? -8.523 1.89 -4.715 1 53.22 129 HIS B CA 1
ATOM 2205 C C . HIS B 1 129 ? -7.488 2.211 -5.793 1 53.22 129 HIS B C 1
ATOM 2207 O O . HIS B 1 129 ? -7.121 1.342 -6.586 1 53.22 129 HIS B O 1
ATOM 2213 N N . ASN B 1 130 ? -7.32 3.537 -6.102 1 49.69 130 ASN B N 1
ATOM 2214 C CA . ASN B 1 130 ? -6.25 3.953 -7 1 49.69 130 ASN B CA 1
ATOM 2215 C C . ASN B 1 130 ? -4.875 3.732 -6.375 1 49.69 130 ASN B C 1
ATOM 2217 O O . ASN B 1 130 ? -4.68 3.998 -5.188 1 49.69 130 ASN B O 1
ATOM 2221 N N . ARG B 1 131 ? -4.051 3.295 -7.191 1 55.59 131 ARG B N 1
ATOM 2222 C CA . ARG B 1 131 ? -2.699 2.914 -6.805 1 55.59 131 ARG B CA 1
ATOM 2223 C C . ARG B 1 131 ? -1.778 4.129 -6.762 1 55.59 131 ARG B C 1
ATOM 2225 O O . ARG B 1 131 ? -1.955 5.078 -7.527 1 55.59 131 ARG B O 1
ATOM 2232 N N . ILE B 1 132 ? -1.001 4.324 -5.719 1 47.97 132 ILE B N 1
ATOM 2233 C CA . ILE B 1 132 ? -0.04 5.41 -5.562 1 47.97 132 ILE B CA 1
ATOM 2234 C C . ILE B 1 132 ? 1.354 4.926 -5.957 1 47.97 132 ILE B C 1
ATOM 2236 O O . ILE B 1 132 ? 1.746 3.807 -5.625 1 47.97 132 ILE B O 1
ATOM 2240 N N . LEU B 1 133 ? 2.033 5.727 -6.883 1 44.34 133 LEU B N 1
ATOM 2241 C CA . LEU B 1 133 ? 3.43 5.531 -7.25 1 44.34 133 LEU B CA 1
ATOM 2242 C C . LEU B 1 133 ? 4.301 6.664 -6.719 1 44.34 133 LEU B C 1
ATOM 2244 O O . LEU B 1 133 ? 4.055 7.832 -7.016 1 44.34 133 LEU B O 1
ATOM 2248 N N . VAL B 1 134 ? 5.223 6.332 -5.781 1 49.66 134 VAL B N 1
ATOM 2249 C CA . VAL B 1 134 ? 6.16 7.301 -5.227 1 49.66 134 VAL B CA 1
ATOM 2250 C C . VAL B 1 134 ? 7.523 7.145 -5.891 1 49.66 134 VAL B C 1
ATOM 2252 O O . VAL B 1 134 ? 8.07 6.039 -5.941 1 49.66 134 VAL B O 1
ATOM 2255 N N . SER B 1 135 ? 8.117 8.273 -6.547 1 50.31 135 SER B N 1
ATOM 2256 C CA . SER B 1 135 ? 9.453 8.312 -7.129 1 50.31 135 SER B CA 1
ATOM 2257 C C . SER B 1 135 ? 10.43 9.07 -6.234 1 50.31 135 SER B C 1
ATOM 2259 O O . SER B 1 135 ? 10.125 10.164 -5.766 1 50.31 135 SER B O 1
ATOM 2261 N N . CYS B 1 136 ? 11.602 8.406 -5.836 1 54.28 136 CYS B N 1
ATOM 2262 C CA . CYS B 1 136 ? 12.633 9.023 -5.012 1 54.28 136 CYS B CA 1
ATOM 2263 C C . CYS B 1 136 ? 14.008 8.875 -5.652 1 54.28 136 CYS B C 1
ATOM 2265 O O . CYS B 1 136 ? 14.172 8.102 -6.602 1 54.28 136 CYS B O 1
ATOM 2267 N N . SER B 1 137 ? 15 9.773 -5.422 1 51.59 137 SER B N 1
ATOM 2268 C CA . SER B 1 137 ? 16.422 9.625 -5.734 1 51.59 137 SER B CA 1
ATOM 2269 C C . SER B 1 137 ? 17.281 9.75 -4.484 1 51.59 137 SER B C 1
ATOM 2271 O O . SER B 1 137 ? 16.859 10.352 -3.494 1 51.59 137 SER B O 1
ATOM 2273 N N . ASN B 1 138 ? 18.359 8.836 -4.387 1 60.66 138 ASN B N 1
ATOM 2274 C CA . ASN B 1 138 ? 19.312 9.023 -3.303 1 60.66 138 ASN B CA 1
ATOM 2275 C C . ASN B 1 138 ? 19.984 10.398 -3.383 1 60.66 138 ASN B C 1
ATOM 2277 O O . ASN B 1 138 ? 20.25 10.898 -4.477 1 60.66 138 ASN B O 1
ATOM 2281 N N . LEU B 1 139 ? 20 11.133 -2.227 1 55.28 139 LEU B N 1
ATOM 2282 C CA . LEU B 1 139 ? 20.75 12.383 -2.221 1 55.28 139 LEU B CA 1
ATOM 2283 C C . LEU B 1 139 ? 22.234 12.125 -2.459 1 55.28 139 LEU B C 1
ATOM 2285 O O . LEU B 1 139 ? 22.781 11.133 -1.967 1 55.28 139 LEU B O 1
ATOM 2289 N N . GLY B 1 140 ? 22.688 12.25 -3.77 1 47.59 140 GLY B N 1
ATOM 2290 C CA . GLY B 1 140 ? 24.109 12.188 -4.066 1 47.59 140 GLY B CA 1
ATOM 2291 C C . GLY B 1 140 ? 24.969 12.734 -2.951 1 47.59 140 GLY B C 1
ATOM 2292 O O . GLY B 1 140 ? 24.531 13.602 -2.186 1 47.59 140 GLY B O 1
ATOM 2293 N N . SER B 1 141 ? 25.781 11.766 -2.26 1 40.59 141 SER B N 1
ATOM 2294 C CA . SER B 1 141 ? 26.875 12.453 -1.584 1 40.59 141 SER B CA 1
ATOM 2295 C C . SER B 1 141 ? 27.531 13.484 -2.498 1 40.59 141 SER B C 1
ATOM 2297 O O . SER B 1 141 ? 27.531 13.328 -3.721 1 40.59 141 SER B O 1
#

Sequence (282 aa):
MDKRWIVTGFYGQPVAAKRKEGWNLLRLIHSHTHCPWLCMEDFNKILLQDEQLGSHARSFRQMEDFRTVLEECALMDAGFIGSKYTWCNKREGADFTKARLDRALVNKEWLDLHKLNSVHVLPIQCSNHNRILVSCSNLGSMDKRWIVTGFYGQPVAAKRKEGWNLLRLIHSHTHCPWLCMEDFNKILLQDEQLGSHARSFRQMEDFRTVLEECALMDAGFIGSKYTWCNKREGADFTKARLDRALVNKEWLDLHKLNSVHVLPIQCSNHNRILVSCSNLGS

Secondary structure (DSSP, 8-state):
---EEEEEEEE--SSGGGHHHHHHHHHHHHHH--S-EEEEEE-S--SSGGGEESSSPPPHHHHHHHHHHHHHTT-EE---EE-S--EE----GGG--EE--EEEEE-HHHHHHEEEEEEEE----S-SSPPEEEEEEE---/---EEEEEEEE--SSGGGHHHHHHHHHHHHHH--S-EEEEEE-S--SSGGGEESSSPPPHHHHHHHHHHHHHTT-EE---EE-S--EE----GGG--EE--EEEEE-HHHHHHEEEEEEEE----S-S-PPEEEEEEE---

Radius of gyration: 18.32 Å; Cα contacts (8 Å, |Δi|>4): 612; chains: 2; bounding box: 56×44×38 Å